Protein AF-A0A661J9N9-F1 (afdb_monomer)

Sequence (224 aa):
MPEEIVVDPKSEDLLNFLRSLPLLKSLNQEEISLFITALRRYRYKAGEVVFKEGEIGESAYIVEQGSLSLDRMGRRIKIFSRGNVFGEIVLFDKQSRTGTVKAINDSTLLQLNRSDLDDETTIPLKTALKIYKELGRQVTSYFREEEELYREMDVLLVQDGGCAPGYNTVTAFITQFLEQAGRRIFIAAEGFKSLVSGQTEDFYCLINDQHIYKSLEHIPGVFF

Radius of gyration: 22.7 Å; Cα contacts (8 Å, |Δi|>4): 396; chains: 1; bounding box: 58×38×56 Å

Foldseek 3Di:
DWDWDDQDLPPPVVLVLQCVAPLCVVPDSVLSSLVSQQKIKTKDAAFDWPDAFQAFDFKKKAWQAAKKFWAAPNHTDDMDGHNDIDPCVCLPPRGTDHTIITTNHITMMIMGGSVLLVDCVSHNVVSSVSSVVSSVVVVVVVVVQLVCCVVQAPEEDADPDDDDQWADQVSQVVQVVVVVVVGWYKYAPDHPVPPPDSHPVRMDTKDFDPVVVVVPPDHGTIDD

Secondary structure (DSSP, 8-state):
-PEEE---TT-HHHHHHHHHSGGGTT--HHHHHHHHHHEEEEEE-TT-EEE-TT-B--EEEEEEES-EEEEETTEEEEEE-TT-EES-THHHH-PBPSSEEEESSSEEEEEEEHHHHH-TTTS-HHHHHHHHHHHHHHHHHHHHHHHHHHHH-SEEE--SS---TTSSHHHHHHHHHHHHTT--EEEESS-GGG--S--GGGEEEEEE-HHHHHTSSSS--EE-

Structure (mmCIF, N/CA/C/O backbone):
data_AF-A0A661J9N9-F1
#
_entry.id   AF-A0A661J9N9-F1
#
loop_
_atom_site.group_PDB
_atom_site.id
_atom_site.type_symbol
_atom_site.label_atom_id
_atom_site.label_alt_id
_atom_site.label_comp_id
_atom_site.label_asym_id
_atom_site.label_entity_id
_atom_site.label_seq_id
_atom_site.pdbx_PDB_ins_code
_atom_site.Cartn_x
_atom_site.Cartn_y
_atom_site.Cartn_z
_atom_site.occupancy
_atom_site.B_iso_or_equiv
_atom_site.auth_seq_id
_atom_site.auth_comp_id
_atom_site.auth_asym_id
_atom_site.auth_atom_id
_atom_site.pdbx_PDB_model_num
ATOM 1 N N . MET A 1 1 ? -20.346 -3.720 -8.371 1.00 66.56 1 MET A N 1
ATOM 2 C CA . MET A 1 1 ? -20.206 -3.115 -7.028 1.00 66.56 1 MET A CA 1
ATOM 3 C C . MET A 1 1 ? -19.656 -4.217 -6.152 1.00 66.56 1 MET A C 1
ATOM 5 O O . MET A 1 1 ? -20.205 -5.313 -6.243 1.00 66.56 1 MET A O 1
ATOM 9 N N . PRO A 1 2 ? -18.576 -3.962 -5.403 1.00 86.38 2 PRO A N 1
ATOM 10 C CA . PRO A 1 2 ? -17.928 -4.994 -4.606 1.00 86.38 2 PRO A CA 1
ATOM 11 C C . PRO A 1 2 ? -18.865 -5.511 -3.512 1.00 86.38 2 PRO A C 1
ATOM 13 O O . PRO A 1 2 ? -19.742 -4.790 -3.037 1.00 86.38 2 PRO A O 1
ATOM 16 N N . GLU A 1 3 ? -18.674 -6.765 -3.121 1.00 91.56 3 GLU A N 1
ATOM 17 C CA . GLU A 1 3 ? -19.422 -7.399 -2.034 1.00 91.56 3 GLU A CA 1
ATOM 18 C C . GLU A 1 3 ? -18.764 -7.029 -0.699 1.00 91.56 3 GLU A C 1
ATOM 20 O O . GLU A 1 3 ? -17.593 -7.345 -0.486 1.00 91.56 3 GLU A O 1
ATOM 25 N N . GLU A 1 4 ? -19.488 -6.353 0.196 1.00 93.38 4 GLU A N 1
ATOM 26 C CA . GLU A 1 4 ? -19.006 -6.092 1.556 1.00 93.38 4 GLU A CA 1
ATOM 27 C C . GLU A 1 4 ? -19.105 -7.364 2.409 1.00 93.38 4 GLU A C 1
ATOM 29 O O . GLU A 1 4 ? -20.138 -8.034 2.453 1.00 93.38 4 GLU A O 1
ATOM 34 N N . ILE A 1 5 ? -18.014 -7.694 3.093 1.00 92.00 5 ILE A N 1
ATOM 35 C CA . ILE A 1 5 ? -17.886 -8.833 3.994 1.00 92.00 5 ILE A CA 1
ATOM 36 C C . ILE A 1 5 ? -17.828 -8.293 5.418 1.00 92.00 5 ILE A C 1
ATOM 38 O O . ILE A 1 5 ? -17.009 -7.430 5.738 1.00 92.00 5 ILE A O 1
ATOM 42 N N . VAL A 1 6 ? -18.651 -8.855 6.301 1.00 88.38 6 VAL A N 1
ATOM 43 C CA . VAL A 1 6 ? -18.594 -8.537 7.730 1.00 88.38 6 VAL A CA 1
ATOM 44 C C . VAL A 1 6 ? -17.219 -8.920 8.278 1.00 88.38 6 VAL A C 1
ATOM 46 O O . VAL A 1 6 ? -16.787 -10.071 8.186 1.00 88.38 6 VAL A O 1
ATOM 49 N N . VAL A 1 7 ? -16.524 -7.940 8.848 1.00 83.25 7 VAL A N 1
ATOM 50 C CA . VAL A 1 7 ? -15.276 -8.165 9.575 1.00 83.25 7 VAL A CA 1
ATOM 51 C C . VAL A 1 7 ? -15.630 -8.745 10.937 1.00 83.25 7 VAL A C 1
ATOM 53 O O . VAL A 1 7 ? -16.350 -8.107 11.697 1.00 83.25 7 VAL A O 1
ATOM 56 N N . ASP A 1 8 ? -15.121 -9.937 11.253 1.00 83.56 8 ASP A N 1
ATOM 57 C CA . ASP A 1 8 ? -15.119 -10.433 12.628 1.00 83.56 8 ASP A CA 1
ATOM 58 C C . ASP A 1 8 ? -13.941 -9.787 13.379 1.00 83.56 8 ASP A C 1
ATOM 60 O O . ASP A 1 8 ? -12.786 -10.125 13.093 1.00 83.56 8 ASP A O 1
ATOM 64 N N . PRO A 1 9 ? -14.190 -8.879 14.344 1.00 74.38 9 PRO A N 1
ATOM 65 C CA . PRO A 1 9 ? -13.125 -8.200 15.077 1.00 74.38 9 PRO A CA 1
ATOM 66 C C . PRO A 1 9 ? -12.274 -9.150 15.926 1.00 74.38 9 PRO A C 1
ATOM 68 O O . PRO A 1 9 ? -11.183 -8.783 16.355 1.00 74.38 9 PRO A O 1
ATOM 71 N N . LYS A 1 10 ? -12.774 -10.364 16.190 1.00 80.25 10 LYS A N 1
ATOM 72 C CA . LYS A 1 10 ? -12.087 -11.404 16.961 1.00 80.25 10 LYS A CA 1
ATOM 73 C C . LYS A 1 10 ? -11.397 -12.440 16.073 1.00 80.25 10 LYS A C 1
ATOM 75 O O . LYS A 1 10 ? -10.880 -13.422 16.600 1.00 80.25 10 LYS A O 1
ATOM 80 N N . SER A 1 11 ? -11.365 -12.232 14.755 1.00 87.44 11 SER A N 1
ATOM 81 C CA . SER A 1 11 ? -10.681 -13.131 13.827 1.00 87.44 11 SER A CA 1
ATOM 82 C C . SER A 1 11 ? -9.181 -13.171 14.119 1.00 87.44 11 SER A C 1
ATOM 84 O O . SER A 1 11 ? -8.445 -12.212 13.876 1.00 87.44 11 SER A O 1
ATOM 86 N N . GLU A 1 12 ? -8.724 -14.315 14.623 1.00 88.38 12 GLU A N 1
ATOM 87 C CA . GLU A 1 12 ? -7.319 -14.545 14.958 1.00 88.38 12 GLU A CA 1
ATOM 88 C C . GLU A 1 12 ? -6.436 -14.540 13.699 1.00 88.38 12 GLU A C 1
ATOM 90 O O . GLU A 1 12 ? -5.335 -13.988 13.709 1.00 88.38 12 GLU A O 1
ATOM 95 N N . ASP A 1 13 ? -6.961 -15.042 12.577 1.00 90.75 13 ASP A N 1
ATOM 96 C CA . ASP A 1 13 ? -6.296 -15.009 11.271 1.00 90.75 13 ASP A CA 1
ATOM 97 C C . ASP A 1 13 ? -6.072 -13.579 10.768 1.00 90.75 13 ASP A C 1
ATOM 99 O O . ASP A 1 13 ? -4.968 -13.239 10.332 1.00 90.75 13 ASP A O 1
ATOM 103 N N . LEU A 1 14 ? -7.099 -12.724 10.849 1.00 91.44 14 LEU A N 1
ATOM 104 C CA . LEU A 1 14 ? -6.995 -11.321 10.445 1.00 91.44 14 LEU A CA 1
ATOM 105 C C . LEU A 1 14 ? -6.012 -10.568 11.344 1.00 91.44 14 LEU A C 1
ATOM 107 O O . LEU A 1 14 ? -5.170 -9.815 10.856 1.00 91.44 14 LEU A O 1
ATOM 111 N N . LEU A 1 15 ? -6.080 -10.809 12.652 1.00 91.62 15 LEU A N 1
ATOM 112 C CA . LEU A 1 15 ? -5.183 -10.203 13.627 1.00 91.62 15 LEU A CA 1
ATOM 113 C C . LEU A 1 15 ? -3.722 -10.600 13.369 1.00 91.62 15 LEU A C 1
ATOM 115 O O . LEU A 1 15 ? -2.842 -9.737 13.351 1.00 91.62 15 LEU A O 1
ATOM 119 N N . ASN A 1 16 ? -3.455 -11.881 13.109 1.00 92.69 16 ASN A N 1
ATOM 120 C CA . ASN A 1 16 ? -2.118 -12.372 12.776 1.00 92.69 16 ASN A CA 1
ATOM 121 C C . ASN A 1 16 ? -1.624 -11.828 11.430 1.00 92.69 16 ASN A C 1
ATOM 123 O O . ASN A 1 16 ? -0.463 -11.429 11.314 1.00 92.69 16 ASN A O 1
ATOM 127 N N . PHE A 1 17 ? -2.504 -11.748 10.430 1.00 94.25 17 PHE A N 1
ATOM 128 C CA . PHE A 1 17 ? -2.183 -11.135 9.147 1.00 94.25 17 PHE A CA 1
ATOM 129 C C . PHE A 1 17 ? -1.783 -9.667 9.316 1.00 94.25 17 PHE A C 1
ATOM 131 O O . PHE A 1 17 ? -0.691 -9.290 8.893 1.00 94.25 17 PHE A O 1
ATOM 138 N N . LEU A 1 18 ? -2.604 -8.855 9.983 1.00 94.12 18 LEU A N 1
ATOM 139 C CA . LEU A 1 18 ? -2.330 -7.432 10.184 1.00 94.12 18 LEU A CA 1
ATOM 140 C C . LEU A 1 18 ? -1.051 -7.201 10.995 1.00 94.12 18 LEU A C 1
ATOM 142 O O . LEU A 1 18 ? -0.251 -6.341 10.635 1.00 94.12 18 LEU A O 1
ATOM 146 N N . ARG A 1 19 ? -0.786 -8.023 12.017 1.00 91.88 19 ARG A N 1
ATOM 147 C CA . ARG A 1 19 ? 0.480 -7.997 12.773 1.00 91.88 19 ARG A CA 1
ATOM 148 C C . ARG A 1 19 ? 1.717 -8.230 11.916 1.00 91.88 19 ARG A C 1
ATOM 150 O O . ARG A 1 19 ? 2.781 -7.700 12.225 1.00 91.88 19 ARG A O 1
ATOM 157 N N . SER A 1 20 ? 1.599 -9.042 10.868 1.00 92.50 20 SER A N 1
ATOM 158 C CA . SER A 1 20 ? 2.727 -9.335 9.982 1.00 92.50 20 SER A CA 1
ATOM 159 C C . SER A 1 20 ? 3.100 -8.152 9.080 1.00 92.50 20 SER A C 1
ATOM 161 O O . SER A 1 20 ? 4.223 -8.097 8.572 1.00 92.50 20 SER A O 1
ATOM 163 N N . LEU A 1 21 ? 2.191 -7.185 8.899 1.00 93.81 21 LEU A N 1
ATOM 164 C CA . LEU A 1 21 ? 2.384 -6.079 7.969 1.00 93.81 21 LEU A CA 1
ATOM 165 C C . LEU A 1 21 ? 3.399 -5.066 8.508 1.00 93.81 21 LEU A C 1
ATOM 167 O O . LEU A 1 21 ? 3.230 -4.573 9.625 1.00 93.81 21 LEU A O 1
ATOM 171 N N . PRO A 1 22 ? 4.407 -4.663 7.707 1.00 89.19 22 PRO A N 1
ATOM 172 C CA . PRO A 1 22 ? 5.338 -3.598 8.077 1.00 89.19 22 PRO A CA 1
ATOM 173 C C . PRO A 1 22 ? 4.639 -2.315 8.540 1.00 89.19 22 PRO A C 1
ATOM 175 O O . PRO A 1 22 ?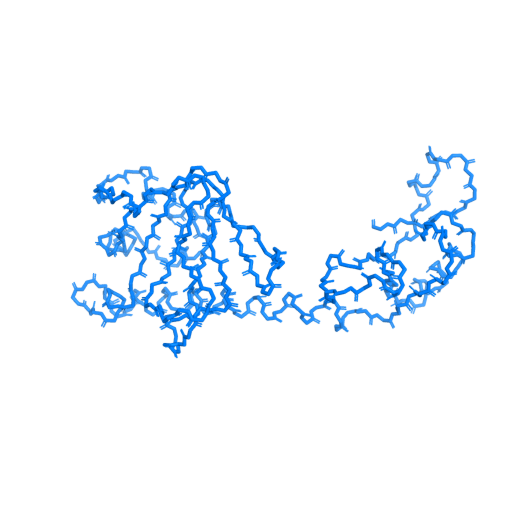 5.082 -1.717 9.517 1.00 89.19 22 PRO A O 1
ATOM 178 N N . LEU A 1 23 ? 3.512 -1.966 7.901 1.00 88.69 23 LEU A N 1
ATOM 179 C CA . LEU A 1 23 ? 2.673 -0.812 8.239 1.00 88.69 23 LEU A CA 1
ATOM 180 C C . LEU A 1 23 ? 2.217 -0.802 9.709 1.00 88.69 23 LEU A C 1
ATOM 182 O O . LEU A 1 23 ? 2.036 0.259 10.290 1.00 88.69 23 LEU A O 1
ATOM 186 N N . LEU A 1 24 ? 2.008 -1.972 10.315 1.00 91.62 24 LEU A N 1
ATOM 187 C CA . LEU A 1 24 ? 1.377 -2.094 11.632 1.00 91.62 24 LEU A CA 1
ATOM 188 C C . LEU A 1 24 ? 2.344 -2.595 12.710 1.00 91.62 24 LEU A C 1
ATOM 190 O O . LEU A 1 24 ? 1.940 -2.784 13.854 1.00 91.62 24 LEU A O 1
ATOM 194 N N . LYS A 1 25 ? 3.639 -2.748 12.394 1.00 88.81 25 LYS A N 1
ATOM 195 C CA . LYS A 1 25 ? 4.661 -3.233 13.343 1.00 88.81 25 LYS A CA 1
ATOM 196 C C . LYS A 1 25 ? 4.824 -2.363 14.590 1.00 88.81 25 LYS A C 1
ATOM 198 O O . LYS A 1 25 ? 5.304 -2.850 15.609 1.00 88.81 25 LYS A O 1
ATOM 203 N N . SER A 1 26 ? 4.479 -1.078 14.512 1.00 90.19 26 SER A N 1
ATOM 204 C CA . SER A 1 26 ? 4.574 -0.137 15.637 1.00 90.19 26 SER A CA 1
ATOM 205 C C . SER A 1 26 ? 3.340 -0.140 16.552 1.00 90.19 26 SER A C 1
ATOM 207 O O . SER A 1 26 ? 3.346 0.527 17.599 1.00 90.19 26 SER A O 1
ATOM 209 N N . LEU A 1 27 ? 2.290 -0.877 16.173 1.00 94.19 27 LEU A N 1
ATOM 210 C CA . LEU A 1 27 ? 1.060 -1.015 16.940 1.00 94.19 27 LEU A CA 1
ATOM 211 C C . LEU A 1 27 ? 1.132 -2.228 17.874 1.00 94.19 27 LEU A C 1
ATOM 213 O O . LEU A 1 27 ? 1.611 -3.300 17.504 1.00 94.19 27 LEU A O 1
ATOM 217 N N . ASN A 1 28 ? 0.638 -2.066 19.098 1.00 93.88 28 ASN A N 1
ATOM 218 C CA . ASN A 1 28 ? 0.452 -3.170 20.034 1.00 93.88 28 ASN A CA 1
ATOM 219 C C . ASN A 1 28 ? -0.847 -3.954 19.726 1.00 93.88 28 ASN A C 1
ATOM 221 O O . ASN A 1 28 ? -1.587 -3.640 18.796 1.00 93.88 28 ASN A O 1
ATOM 225 N N . GLN A 1 29 ? -1.139 -4.999 20.508 1.00 91.19 29 GLN A N 1
ATOM 226 C CA . GLN A 1 29 ? -2.326 -5.836 20.294 1.00 91.19 29 GLN A CA 1
ATOM 227 C C . GLN A 1 29 ? -3.652 -5.073 20.393 1.00 91.19 29 GLN A C 1
ATOM 229 O O . GLN A 1 29 ? -4.547 -5.303 19.581 1.00 91.19 29 GLN A O 1
ATOM 234 N N . GLU A 1 30 ? -3.785 -4.201 21.388 1.00 91.50 30 GLU A N 1
ATOM 235 C CA . GLU A 1 30 ? -4.997 -3.410 21.611 1.00 91.50 30 GLU A CA 1
ATOM 236 C C . GLU A 1 30 ? -5.203 -2.420 20.460 1.00 91.50 30 GLU A C 1
ATOM 238 O O . GLU A 1 30 ? -6.292 -2.333 19.903 1.00 91.50 30 GLU A O 1
ATOM 243 N N . GLU A 1 31 ? -4.128 -1.760 20.027 1.00 94.44 31 GLU A N 1
ATOM 244 C CA . GLU A 1 31 ? -4.121 -0.827 18.899 1.00 94.44 31 GLU A CA 1
ATOM 245 C C . GLU A 1 31 ? -4.500 -1.515 17.580 1.00 94.44 31 GLU A C 1
ATOM 247 O O . GLU A 1 31 ? -5.281 -0.964 16.809 1.00 94.44 31 GLU A O 1
ATOM 252 N N . ILE A 1 32 ? -4.006 -2.733 17.326 1.00 93.75 32 ILE A N 1
ATOM 253 C CA . ILE A 1 32 ? -4.402 -3.524 16.147 1.00 93.75 32 ILE A CA 1
ATOM 254 C C . ILE A 1 32 ? -5.867 -3.952 16.241 1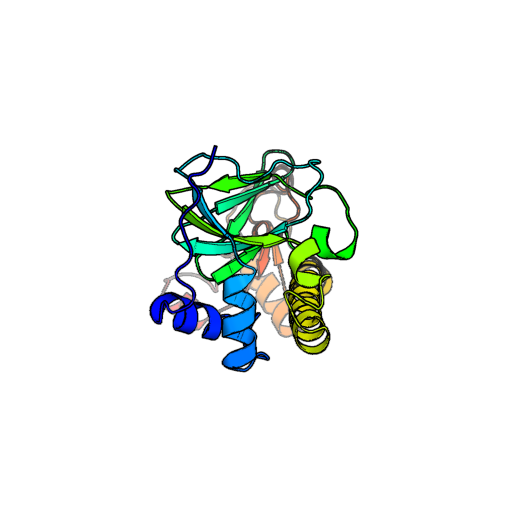.00 93.75 32 ILE A C 1
ATOM 256 O O . ILE A 1 32 ? -6.575 -3.924 15.240 1.00 93.75 32 ILE A O 1
ATOM 260 N N . SER A 1 33 ? -6.336 -4.324 17.432 1.00 91.25 33 SER A N 1
ATOM 261 C CA . SER A 1 33 ? -7.735 -4.715 17.632 1.00 91.25 33 SER A CA 1
ATOM 262 C C . SER A 1 33 ? -8.678 -3.543 17.353 1.00 91.25 33 SER A C 1
ATOM 264 O O . SER A 1 33 ? -9.669 -3.718 16.653 1.00 91.25 33 SER A O 1
ATOM 266 N N . LEU A 1 34 ? -8.334 -2.336 17.818 1.00 91.19 34 LEU A N 1
ATOM 267 C CA . LEU A 1 34 ? -9.050 -1.101 17.480 1.00 91.19 34 LEU A CA 1
ATOM 268 C C . LEU A 1 34 ? -8.991 -0.816 15.977 1.00 91.19 34 LEU A C 1
ATOM 270 O O . LEU A 1 34 ? -10.022 -0.566 15.358 1.00 91.19 34 LEU A O 1
ATOM 274 N N . PHE A 1 35 ? -7.812 -0.944 15.367 1.00 93.19 35 PHE A N 1
ATOM 275 C CA . PHE A 1 35 ? -7.648 -0.761 13.928 1.00 93.19 35 PHE A CA 1
ATOM 276 C C . PHE A 1 35 ? -8.559 -1.692 13.115 1.00 93.19 35 PHE A C 1
ATOM 278 O O . PHE A 1 35 ? -9.189 -1.236 12.169 1.00 93.19 35 PHE A O 1
ATOM 285 N N . ILE A 1 36 ? -8.716 -2.960 13.515 1.00 93.31 36 ILE A N 1
ATOM 286 C CA . ILE A 1 36 ? -9.636 -3.906 12.860 1.00 93.31 36 ILE A CA 1
ATOM 287 C C . ILE A 1 36 ? -11.080 -3.386 12.855 1.00 93.31 36 ILE A C 1
ATOM 289 O O . ILE A 1 36 ? -11.776 -3.559 11.857 1.00 93.31 36 ILE A O 1
ATOM 293 N N . THR A 1 37 ? -11.533 -2.727 13.927 1.00 91.19 37 THR A N 1
ATOM 294 C CA . THR A 1 37 ? -12.910 -2.201 14.007 1.00 91.19 37 THR A CA 1
ATOM 295 C C . THR A 1 37 ? -13.181 -1.048 13.036 1.00 91.19 37 THR A C 1
ATOM 297 O O . THR A 1 37 ? -14.318 -0.875 12.587 1.00 91.19 37 THR A O 1
ATOM 300 N N . ALA A 1 38 ? -12.134 -0.310 12.660 1.00 93.06 38 ALA A N 1
ATOM 301 C CA . ALA A 1 38 ? -12.187 0.764 11.673 1.00 93.06 38 ALA A CA 1
ATOM 302 C C . ALA A 1 38 ? -12.145 0.254 10.222 1.00 93.06 38 ALA A C 1
ATOM 304 O O . ALA A 1 38 ? -12.404 1.013 9.291 1.00 93.06 38 ALA A O 1
ATOM 305 N N . LEU A 1 39 ? -11.816 -1.022 9.998 1.00 94.94 39 LEU A N 1
ATOM 306 C CA . LEU A 1 39 ? -11.720 -1.576 8.653 1.00 94.94 39 LEU A CA 1
ATOM 307 C C . LEU A 1 39 ? -13.088 -2.015 8.123 1.00 94.94 39 LEU A C 1
ATOM 309 O O . LEU A 1 39 ? -13.959 -2.517 8.841 1.00 94.94 39 LEU A O 1
ATOM 313 N N . ARG A 1 40 ? -13.251 -1.879 6.810 1.00 95.56 40 ARG A N 1
ATOM 314 C CA . ARG A 1 40 ? -14.329 -2.499 6.033 1.00 95.56 40 ARG A CA 1
ATOM 315 C C . ARG A 1 40 ? -13.719 -3.493 5.062 1.00 95.56 40 ARG A C 1
ATOM 317 O O . ARG A 1 40 ? -12.688 -3.208 4.463 1.00 95.56 40 ARG A O 1
ATOM 324 N N . ARG A 1 41 ? -14.312 -4.672 4.908 1.00 97.19 41 ARG A N 1
ATOM 325 C CA . ARG A 1 41 ? -13.749 -5.737 4.069 1.00 97.19 41 ARG A CA 1
ATOM 326 C C . ARG A 1 41 ? -14.601 -5.908 2.829 1.00 97.19 41 ARG A C 1
ATOM 328 O O . ARG A 1 41 ? -15.811 -6.035 2.934 1.00 97.19 41 ARG A O 1
ATOM 335 N N . TYR A 1 42 ? -13.973 -5.931 1.663 1.00 97.81 42 TYR A N 1
ATOM 336 C CA . TYR A 1 42 ? -14.671 -6.009 0.385 1.00 97.81 42 TYR A CA 1
ATOM 337 C C . TYR A 1 42 ? -14.061 -7.073 -0.509 1.00 97.81 42 TYR A C 1
ATOM 339 O O . TYR A 1 42 ? -12.837 -7.183 -0.606 1.00 97.81 42 TYR A O 1
ATOM 347 N N . ARG A 1 43 ? -14.915 -7.810 -1.215 1.00 98.06 43 ARG A N 1
ATOM 348 C CA . ARG A 1 43 ? -14.518 -8.720 -2.284 1.00 98.06 43 ARG A CA 1
ATOM 349 C C . ARG A 1 43 ? -14.734 -8.070 -3.642 1.00 98.06 43 ARG A C 1
ATOM 351 O O . ARG A 1 43 ? -15.808 -7.542 -3.929 1.00 98.06 43 ARG A O 1
ATOM 358 N N . TYR A 1 44 ? -13.708 -8.181 -4.470 1.00 98.19 44 TYR A N 1
ATOM 359 C CA . TYR A 1 44 ? -13.683 -7.754 -5.859 1.00 98.19 44 TYR A CA 1
ATOM 360 C C . TYR A 1 44 ? -13.462 -8.975 -6.742 1.00 98.19 44 TYR A C 1
ATOM 362 O O . TYR A 1 44 ? -12.570 -9.782 -6.476 1.00 98.19 44 TYR A O 1
ATOM 370 N N . LYS A 1 45 ? -14.253 -9.110 -7.800 1.00 98.12 45 LYS A N 1
ATOM 371 C CA . LYS A 1 45 ? -14.020 -10.118 -8.837 1.00 98.12 45 LYS A CA 1
ATOM 372 C C . LYS A 1 45 ? -12.899 -9.681 -9.767 1.00 98.12 45 LYS A C 1
ATOM 374 O O . LYS A 1 45 ? -12.653 -8.485 -9.943 1.00 98.12 45 LYS A O 1
ATOM 379 N N . ALA A 1 46 ? -12.264 -10.650 -10.421 1.00 97.75 46 ALA A N 1
ATOM 380 C CA . ALA A 1 46 ? -11.318 -10.386 -11.496 1.00 97.75 46 ALA A CA 1
ATOM 381 C C . ALA A 1 46 ? -11.901 -9.377 -12.502 1.00 97.75 46 ALA A C 1
ATOM 383 O O . ALA A 1 46 ? -12.991 -9.552 -13.048 1.00 97.75 46 ALA A O 1
ATOM 384 N N . GLY A 1 47 ? -11.161 -8.301 -12.742 1.00 96.69 47 GLY A N 1
ATOM 385 C CA . GLY A 1 47 ? -11.547 -7.239 -13.652 1.00 96.69 47 GLY A CA 1
ATOM 386 C C . GLY A 1 47 ? -12.382 -6.103 -13.047 1.00 96.69 47 GLY A C 1
ATOM 387 O O . GLY A 1 47 ? -12.618 -5.114 -13.745 1.00 96.69 47 GLY A O 1
ATOM 388 N N . GLU A 1 48 ? -12.806 -6.179 -11.786 1.00 97.94 48 GLU A N 1
ATOM 389 C CA . GLU A 1 48 ? -13.490 -5.056 -11.141 1.00 97.94 48 GLU A CA 1
ATOM 390 C C . GLU A 1 48 ? -12.519 -3.917 -10.809 1.00 97.94 48 GLU A C 1
ATOM 392 O O . GLU A 1 48 ? -11.385 -4.127 -10.374 1.00 97.94 48 GLU A O 1
ATOM 397 N N . VAL A 1 49 ? -12.980 -2.688 -11.040 1.00 97.62 49 VAL A N 1
ATOM 398 C CA . VAL A 1 49 ? -12.233 -1.462 -10.742 1.00 97.62 49 VAL A CA 1
ATOM 399 C C . VAL A 1 49 ? -12.501 -1.065 -9.294 1.00 97.62 49 VAL A C 1
ATOM 401 O O . VAL A 1 49 ? -13.659 -0.965 -8.892 1.00 97.62 49 VAL A O 1
ATOM 404 N N . VAL A 1 50 ? -11.434 -0.825 -8.533 1.00 97.81 50 VAL A N 1
ATOM 405 C CA . VAL A 1 50 ? -11.503 -0.338 -7.146 1.00 97.81 50 VAL A CA 1
ATOM 406 C C . VAL A 1 50 ? -11.714 1.174 -7.134 1.00 97.81 50 VAL A C 1
ATOM 408 O O . VAL A 1 50 ? -12.589 1.674 -6.437 1.00 97.81 50 VAL A O 1
ATOM 411 N N . PHE A 1 51 ? -10.925 1.897 -7.929 1.00 97.00 51 PHE A N 1
ATOM 412 C CA . PHE A 1 51 ? -11.084 3.326 -8.198 1.00 97.00 51 PHE A CA 1
ATOM 413 C C . PHE A 1 51 ? -10.396 3.688 -9.517 1.00 97.00 51 PHE A C 1
ATOM 415 O O . PHE A 1 51 ? -9.503 2.965 -9.975 1.00 97.00 51 PHE A O 1
ATOM 422 N N . LYS A 1 52 ? -10.787 4.811 -10.118 1.00 95.94 52 LYS A N 1
ATOM 423 C CA . LYS A 1 52 ? -10.188 5.331 -11.355 1.00 95.94 52 LYS A CA 1
ATOM 424 C C . LYS A 1 52 ? -9.279 6.522 -11.099 1.00 95.94 52 LYS A C 1
ATOM 426 O O . LYS A 1 52 ? -9.456 7.268 -10.141 1.00 95.94 52 LYS A O 1
ATOM 431 N N . GLU A 1 53 ? -8.333 6.711 -12.011 1.00 92.56 53 GLU A N 1
ATOM 432 C CA . GLU A 1 53 ? -7.501 7.912 -12.080 1.00 92.56 53 GLU A CA 1
ATOM 433 C C . GLU A 1 53 ? -8.379 9.175 -12.124 1.00 92.56 53 GLU A C 1
ATOM 435 O O . GLU A 1 53 ? -9.387 9.218 -12.832 1.00 92.56 53 GLU A O 1
ATOM 440 N N . GLY A 1 54 ? -8.013 10.194 -11.344 1.00 92.06 54 GLY A N 1
ATOM 441 C CA . GLY A 1 54 ? -8.748 11.456 -11.257 1.00 92.06 54 GLY A CA 1
ATOM 442 C C . GLY A 1 54 ? -9.926 11.461 -10.275 1.00 92.06 54 GLY A C 1
ATOM 443 O O . GLY A 1 54 ? -10.351 12.544 -9.866 1.00 92.06 54 GLY A O 1
ATOM 444 N N . GLU A 1 55 ? -10.429 10.300 -9.839 1.00 93.81 55 GLU A N 1
ATOM 445 C CA . GLU A 1 55 ? -11.518 10.239 -8.853 1.00 93.81 55 GLU A CA 1
ATOM 446 C C . GLU A 1 55 ? -11.071 10.819 -7.508 1.00 93.81 55 GLU A C 1
ATOM 448 O O . GLU A 1 55 ? -9.936 10.630 -7.079 1.00 93.81 55 GLU A O 1
ATOM 453 N N . ILE A 1 56 ? -11.964 11.523 -6.815 1.00 92.00 56 ILE A N 1
ATOM 454 C CA . ILE A 1 56 ? -11.704 11.956 -5.439 1.00 92.00 56 ILE A CA 1
ATOM 455 C C . ILE A 1 56 ? -11.855 10.735 -4.531 1.00 92.00 56 ILE A C 1
ATOM 457 O O . ILE A 1 56 ? -12.808 9.967 -4.662 1.00 92.00 56 ILE A O 1
ATOM 461 N N . GLY A 1 57 ? -10.908 10.540 -3.616 1.00 89.44 57 GLY A N 1
ATOM 462 C CA . GLY A 1 57 ? -10.922 9.420 -2.684 1.00 89.44 57 GLY A CA 1
ATOM 463 C C . GLY A 1 57 ? -10.643 9.855 -1.257 1.00 89.44 57 GLY A C 1
ATOM 464 O O . GLY A 1 57 ? -9.940 10.831 -1.023 1.00 89.44 57 GLY A O 1
ATOM 465 N N . GLU A 1 58 ? -11.159 9.090 -0.299 1.00 93.69 58 GLU A N 1
ATOM 466 C CA . GLU A 1 58 ? -10.923 9.328 1.133 1.00 93.69 58 GLU A CA 1
ATOM 467 C C . GLU A 1 58 ? -10.491 8.061 1.875 1.00 93.69 58 GLU A C 1
ATOM 469 O O . GLU A 1 58 ? -10.489 8.028 3.102 1.00 93.69 58 GLU A O 1
ATOM 474 N N . SER A 1 59 ? -10.124 7.015 1.134 1.00 95.31 59 SER A N 1
ATOM 475 C CA . SER A 1 59 ? -9.834 5.698 1.700 1.00 95.31 59 SER A CA 1
ATOM 476 C C . SER A 1 59 ? -8.561 5.104 1.115 1.00 95.31 59 SER A C 1
ATOM 478 O O . SER A 1 59 ? -8.310 5.234 -0.091 1.00 95.31 59 SER A O 1
ATOM 480 N N . ALA A 1 60 ? -7.814 4.403 1.960 1.00 96.06 60 ALA A N 1
ATOM 481 C CA . ALA A 1 60 ? -6.725 3.515 1.576 1.00 96.06 60 ALA A CA 1
ATOM 482 C C . ALA A 1 60 ? -7.178 2.054 1.644 1.00 96.06 60 ALA A C 1
ATOM 484 O O . ALA A 1 60 ? -8.207 1.735 2.246 1.00 96.06 60 ALA A O 1
ATOM 485 N N . TYR A 1 61 ? -6.394 1.169 1.036 1.00 97.56 61 TYR A N 1
ATOM 486 C CA . TYR A 1 61 ? -6.705 -0.251 0.951 1.00 97.56 61 TYR A CA 1
ATOM 487 C C . TYR A 1 61 ? -5.491 -1.104 1.291 1.00 97.56 61 TYR A C 1
ATOM 489 O O . TYR A 1 61 ? -4.372 -0.779 0.903 1.00 97.56 61 TYR A O 1
ATOM 497 N N . ILE A 1 62 ? -5.731 -2.228 1.959 1.00 97.88 62 ILE A N 1
ATOM 498 C CA . ILE A 1 62 ? -4.757 -3.289 2.209 1.00 97.88 62 ILE A CA 1
ATOM 499 C C . ILE A 1 62 ? -5.208 -4.524 1.434 1.00 97.88 62 ILE A C 1
ATOM 501 O O . ILE A 1 62 ? -6.358 -4.954 1.559 1.00 97.88 62 ILE A O 1
ATOM 505 N N . VAL A 1 63 ? -4.309 -5.119 0.654 1.00 97.94 63 VAL A N 1
ATOM 506 C CA . VAL A 1 63 ? -4.589 -6.379 -0.041 1.00 97.94 63 VAL A CA 1
ATOM 507 C C . VAL A 1 63 ? -4.522 -7.518 0.960 1.00 97.94 63 VAL A C 1
ATOM 509 O O . VAL A 1 63 ? -3.446 -7.898 1.417 1.00 97.94 63 VAL A O 1
ATOM 512 N N . GLU A 1 64 ? -5.663 -8.102 1.288 1.00 97.19 64 GLU A N 1
ATOM 513 C CA . GLU A 1 64 ? -5.698 -9.307 2.105 1.00 97.19 64 GLU A CA 1
ATOM 514 C C . GLU A 1 64 ? -5.513 -10.555 1.236 1.00 97.19 64 GLU A C 1
ATOM 516 O O . GLU A 1 64 ? -4.762 -11.462 1.588 1.00 97.19 64 GLU A O 1
ATOM 521 N N . GLN A 1 65 ? -6.149 -10.604 0.069 1.00 97.31 65 GLN A N 1
ATOM 522 C CA . GLN A 1 65 ? -6.043 -11.720 -0.868 1.00 97.31 65 GLN A CA 1
ATOM 523 C C . GLN A 1 65 ? -6.112 -11.218 -2.308 1.00 97.31 65 GLN A C 1
ATOM 525 O O . GLN A 1 65 ? -6.786 -10.227 -2.579 1.00 97.31 65 GLN A O 1
ATOM 530 N N . GLY A 1 66 ? -5.460 -11.945 -3.216 1.00 97.44 66 GLY A N 1
ATOM 531 C CA . GLY A 1 66 ? -5.478 -11.669 -4.649 1.00 97.44 66 GLY A CA 1
ATOM 532 C C . GLY A 1 66 ? -4.372 -10.712 -5.085 1.00 97.44 66 GLY A C 1
ATOM 533 O O . GLY A 1 66 ? -3.374 -10.518 -4.382 1.00 97.44 66 GLY A O 1
ATOM 534 N N . SER A 1 67 ? -4.536 -10.155 -6.279 1.00 97.50 67 SER A N 1
ATOM 535 C CA . SER A 1 67 ? -3.631 -9.171 -6.857 1.00 97.50 67 SER A CA 1
ATOM 536 C C . SER A 1 67 ? -4.364 -8.123 -7.685 1.00 97.50 67 SER A C 1
ATOM 538 O O . SER A 1 67 ? -5.401 -8.383 -8.300 1.00 97.50 67 SER A O 1
ATOM 540 N N . LEU A 1 68 ? -3.802 -6.917 -7.711 1.00 98.50 68 LEU A N 1
ATOM 541 C CA . LEU A 1 68 ? -4.373 -5.753 -8.383 1.00 98.50 68 LEU A CA 1
ATOM 542 C C . LEU A 1 68 ? -3.320 -5.061 -9.237 1.00 98.50 68 LEU A C 1
ATOM 544 O O . LEU A 1 68 ? -2.145 -5.066 -8.881 1.00 98.50 68 LEU A O 1
ATOM 548 N N . SER A 1 69 ? -3.732 -4.448 -10.342 1.00 96.56 69 SER A N 1
ATOM 549 C CA . SER A 1 69 ? -2.877 -3.561 -11.127 1.00 96.56 69 SER A CA 1
ATOM 550 C C . SER A 1 69 ? -3.164 -2.108 -10.788 1.00 96.56 69 SER A C 1
ATOM 552 O O . SER A 1 69 ? -4.322 -1.729 -10.631 1.00 96.56 69 SER A O 1
ATOM 554 N N . LEU A 1 70 ? -2.105 -1.307 -10.699 1.00 94.62 70 LEU A N 1
ATOM 555 C CA . LEU A 1 70 ? -2.157 0.142 -10.825 1.00 94.62 70 LEU A CA 1
ATOM 556 C C . LEU A 1 70 ? -1.827 0.493 -12.270 1.00 94.62 70 LEU A C 1
ATOM 558 O O . LEU A 1 70 ? -0.699 0.272 -12.711 1.00 94.62 70 LEU A O 1
ATOM 562 N N . ASP A 1 71 ? -2.793 1.061 -12.977 1.00 88.38 71 ASP A N 1
ATOM 563 C CA . ASP A 1 71 ? -2.648 1.499 -14.355 1.00 88.38 71 ASP A CA 1
ATOM 564 C C . ASP A 1 71 ? -2.744 3.034 -14.417 1.00 88.38 71 ASP A C 1
ATOM 566 O O . ASP A 1 71 ? -3.661 3.629 -13.850 1.00 88.38 71 ASP A O 1
ATOM 570 N N . ARG A 1 72 ? -1.815 3.692 -15.112 1.00 85.50 72 ARG A N 1
ATOM 571 C CA . ARG A 1 72 ? -1.787 5.149 -15.312 1.00 85.50 72 ARG A CA 1
ATOM 572 C C . ARG A 1 72 ? -1.545 5.442 -16.784 1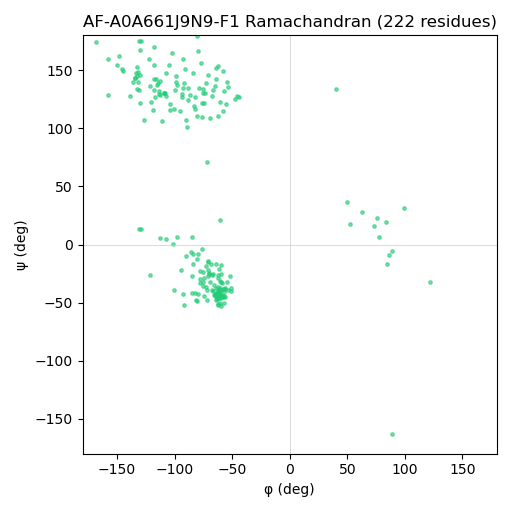.00 85.50 72 ARG A C 1
ATOM 574 O O . ARG A 1 72 ? -0.693 4.807 -17.404 1.00 85.50 72 ARG A O 1
ATOM 581 N N . MET A 1 73 ? -2.319 6.359 -17.366 1.00 83.00 73 MET A N 1
ATOM 582 C CA . MET A 1 73 ? -2.226 6.691 -18.801 1.00 83.00 73 MET A CA 1
ATOM 583 C C . MET A 1 73 ? -2.258 5.453 -19.730 1.00 83.00 73 MET A C 1
ATOM 585 O O . MET A 1 73 ? -1.561 5.389 -20.741 1.00 83.00 73 MET A O 1
ATOM 589 N N . GLY A 1 74 ? -3.054 4.438 -19.374 1.00 76.38 74 GLY A N 1
ATOM 590 C CA . GLY A 1 74 ? -3.210 3.209 -20.163 1.00 76.38 74 GLY A CA 1
ATOM 591 C C . GLY A 1 74 ? -2.066 2.196 -20.041 1.00 76.38 74 GLY A C 1
ATOM 592 O O . GLY A 1 74 ? -2.082 1.192 -20.751 1.00 76.38 74 GLY A O 1
ATOM 593 N N . ARG A 1 75 ? -1.096 2.419 -19.147 1.00 75.88 75 ARG A N 1
ATOM 594 C CA . ARG A 1 75 ? 0.003 1.484 -18.869 1.00 75.88 75 ARG A CA 1
ATOM 595 C C . ARG A 1 75 ? -0.054 0.972 -17.447 1.00 75.88 75 ARG A C 1
ATOM 597 O O . ARG A 1 75 ? -0.351 1.732 -16.531 1.00 75.88 75 ARG A O 1
ATOM 604 N N . ARG A 1 76 ? 0.283 -0.303 -17.266 1.00 83.44 76 ARG A N 1
ATOM 605 C CA . ARG A 1 76 ? 0.454 -0.894 -15.941 1.00 83.44 76 ARG A CA 1
ATOM 606 C C . ARG A 1 76 ? 1.764 -0.411 -15.336 1.00 83.44 76 ARG A C 1
ATOM 608 O O . ARG A 1 76 ? 2.814 -0.645 -15.917 1.00 83.44 76 ARG A O 1
ATOM 615 N N . ILE A 1 77 ? 1.668 0.224 -14.176 1.00 83.62 77 ILE A N 1
ATOM 616 C CA . ILE A 1 77 ? 2.796 0.795 -13.434 1.00 83.62 77 ILE A CA 1
ATOM 617 C C . ILE A 1 77 ? 3.225 -0.132 -12.300 1.00 83.62 77 ILE A C 1
ATOM 619 O O . ILE A 1 77 ? 4.407 -0.282 -12.028 1.00 83.62 77 ILE A O 1
ATOM 623 N N . LYS A 1 78 ? 2.269 -0.769 -11.612 1.00 86.81 78 LYS A N 1
ATOM 6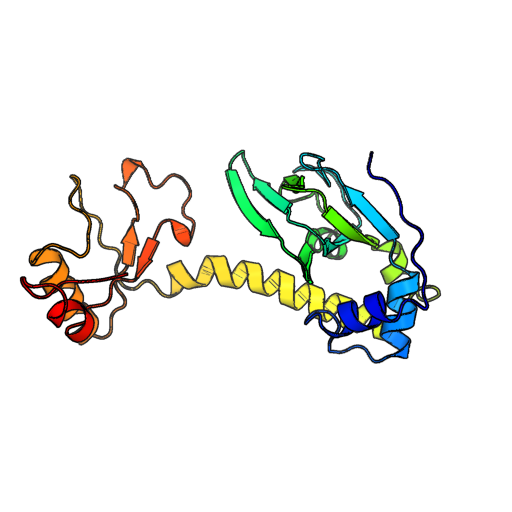24 C CA . LYS A 1 78 ? 2.572 -1.609 -10.444 1.00 86.81 78 LYS A CA 1
ATOM 625 C C . LYS A 1 78 ? 1.571 -2.741 -10.289 1.00 86.81 78 LYS A C 1
ATOM 627 O O . LYS A 1 78 ? 0.420 -2.627 -10.714 1.00 86.81 78 LYS A O 1
ATOM 632 N N . ILE A 1 79 ? 2.005 -3.825 -9.651 1.00 92.81 79 ILE A N 1
ATOM 633 C CA . ILE A 1 79 ? 1.125 -4.894 -9.175 1.00 92.81 79 ILE A CA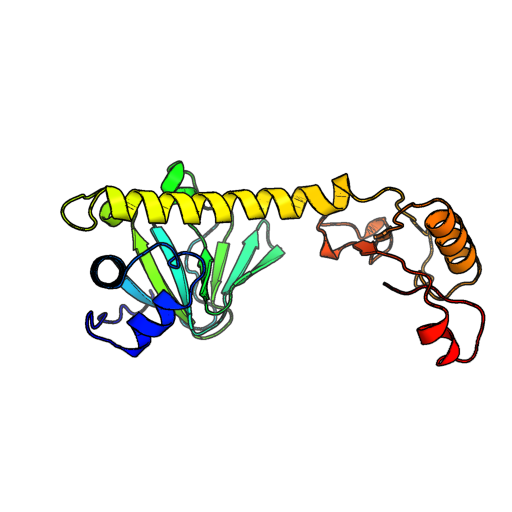 1
ATOM 634 C C . ILE A 1 79 ? 1.148 -4.890 -7.650 1.00 92.81 79 ILE A C 1
ATOM 636 O O . ILE A 1 79 ? 2.212 -4.923 -7.037 1.00 92.81 79 ILE A O 1
ATOM 640 N N . PHE A 1 80 ? -0.034 -4.873 -7.047 1.00 95.69 80 PHE A N 1
ATOM 641 C CA . PHE A 1 80 ? -0.219 -5.067 -5.618 1.00 95.69 80 PHE A CA 1
ATOM 642 C C . PHE A 1 80 ? -0.596 -6.517 -5.341 1.00 95.69 80 PHE A C 1
ATOM 644 O O . PHE A 1 80 ? -1.421 -7.106 -6.038 1.00 95.69 80 PHE A O 1
ATOM 651 N N . SER A 1 81 ? 0.004 -7.079 -4.305 1.00 96.50 81 SER A N 1
ATOM 652 C CA . SER A 1 81 ? -0.193 -8.436 -3.807 1.00 96.50 81 SER A CA 1
ATOM 653 C C . SER A 1 81 ? -0.466 -8.404 -2.303 1.00 96.50 81 SER A C 1
ATOM 655 O O . SER A 1 81 ? -0.422 -7.338 -1.683 1.00 96.50 81 SER A O 1
ATOM 657 N N . ARG A 1 82 ? -0.772 -9.564 -1.709 1.00 96.25 82 ARG A N 1
ATOM 658 C CA . ARG A 1 82 ? -1.097 -9.688 -0.281 1.00 96.25 82 ARG A CA 1
ATOM 659 C C . ARG A 1 82 ? -0.110 -8.918 0.610 1.00 96.25 82 ARG A C 1
ATOM 661 O O . ARG A 1 82 ? 1.097 -9.113 0.543 1.00 96.25 82 ARG A O 1
ATOM 668 N N . GLY A 1 83 ? -0.661 -8.077 1.479 1.00 95.50 83 GLY A N 1
ATOM 669 C CA . GLY A 1 83 ? 0.058 -7.225 2.420 1.00 95.50 83 GLY A CA 1
ATOM 670 C C . GLY A 1 83 ? 0.496 -5.872 1.860 1.00 95.50 83 GLY A C 1
ATOM 671 O O . GLY A 1 83 ? 0.910 -5.015 2.639 1.00 95.50 83 GLY A O 1
ATOM 672 N N . ASN A 1 84 ? 0.377 -5.634 0.550 1.00 94.50 84 ASN A N 1
ATOM 673 C CA . ASN A 1 84 ? 0.571 -4.296 0.006 1.00 94.50 84 ASN A CA 1
ATOM 674 C C . ASN A 1 84 ? -0.581 -3.370 0.401 1.00 94.50 84 ASN A C 1
ATOM 676 O O . ASN A 1 84 ? -1.739 -3.782 0.494 1.00 94.50 84 ASN A O 1
ATOM 680 N N . VAL A 1 85 ? -0.231 -2.105 0.601 1.00 95.31 85 VAL A N 1
ATOM 681 C CA . VAL A 1 85 ? -1.155 -1.013 0.898 1.00 95.31 85 VAL A CA 1
ATOM 682 C C . VAL A 1 85 ? -1.138 -0.073 -0.301 1.00 95.31 85 VAL A C 1
ATOM 684 O O . VAL A 1 85 ? -0.073 0.129 -0.884 1.00 95.31 85 VAL A O 1
ATOM 687 N N . PHE A 1 86 ? -2.289 0.460 -0.692 1.00 94.94 86 PHE A N 1
ATOM 688 C CA . PHE A 1 86 ? -2.389 1.383 -1.818 1.00 94.94 86 PHE A CA 1
ATOM 689 C C . PHE A 1 86 ? -3.515 2.403 -1.634 1.00 94.94 86 PHE A C 1
ATOM 691 O O . PHE A 1 86 ? -4.457 2.207 -0.860 1.00 94.94 86 PHE A O 1
ATOM 698 N N . GLY A 1 87 ? -3.448 3.486 -2.410 1.00 93.44 87 GLY A N 1
ATOM 699 C CA . GLY A 1 87 ? -4.445 4.555 -2.378 1.00 93.44 87 GLY A CA 1
ATOM 700 C C . GLY A 1 87 ? -4.357 5.428 -1.125 1.00 93.44 87 GLY A C 1
ATOM 701 O O . GLY A 1 87 ? -5.294 6.163 -0.839 1.00 93.44 87 GLY A O 1
ATOM 702 N N . GLU A 1 88 ? -3.256 5.362 -0.388 1.00 93.19 88 GLU A N 1
ATOM 703 C CA . GLU A 1 88 ? -3.011 6.069 0.865 1.00 93.19 88 GLU A CA 1
ATOM 704 C C . GLU A 1 88 ? -2.697 7.556 0.701 1.00 93.19 88 GLU A C 1
ATOM 706 O O . GLU A 1 88 ? -2.966 8.328 1.615 1.00 93.19 88 GLU A O 1
ATOM 711 N N . ILE A 1 89 ? -2.204 7.983 -0.468 1.00 90.56 89 ILE A N 1
ATOM 712 C CA . ILE A 1 89 ? -1.859 9.391 -0.743 1.00 90.56 89 ILE A CA 1
ATOM 713 C C . ILE A 1 89 ? -3.042 10.330 -0.450 1.00 90.56 89 ILE A C 1
ATOM 715 O O . ILE A 1 89 ? -2.866 11.401 0.132 1.00 90.56 89 ILE A O 1
ATOM 719 N N . VAL A 1 90 ? -4.269 9.912 -0.781 1.00 91.31 90 VAL A N 1
ATOM 720 C CA . VAL A 1 90 ? -5.475 10.740 -0.590 1.00 91.31 90 VAL A CA 1
ATOM 721 C C . VAL A 1 90 ? -5.839 10.955 0.884 1.00 91.31 90 VAL A C 1
ATOM 723 O O . VAL A 1 90 ? -6.600 11.870 1.202 1.00 91.31 90 VAL A O 1
ATOM 726 N N . LEU A 1 91 ? -5.289 10.140 1.794 1.00 92.19 91 LEU A N 1
ATOM 727 C CA . LEU A 1 91 ? -5.466 10.327 3.233 1.00 92.19 91 LEU A CA 1
ATOM 728 C C . LEU A 1 91 ? -4.723 11.572 3.741 1.00 92.19 91 LEU A C 1
ATOM 730 O O . LEU A 1 91 ? -5.143 12.138 4.743 1.00 92.19 91 LEU A O 1
ATOM 734 N N . PHE A 1 92 ? -3.674 12.028 3.044 1.00 87.94 92 PHE A N 1
ATOM 735 C CA . PHE A 1 92 ? -2.855 13.171 3.464 1.00 87.94 92 PHE A CA 1
ATOM 736 C C . PHE A 1 92 ? -3.317 14.510 2.887 1.00 87.94 92 PHE A C 1
ATOM 738 O O . PHE A 1 92 ? -3.331 15.501 3.608 1.00 87.94 92 PHE A O 1
ATOM 745 N N . ASP A 1 93 ? -3.681 14.553 1.603 1.00 78.31 93 ASP A N 1
ATOM 746 C CA . ASP A 1 93 ? -3.860 15.830 0.888 1.00 78.31 93 ASP A CA 1
ATOM 747 C C . ASP A 1 93 ? -5.203 15.952 0.142 1.00 78.31 93 ASP A C 1
ATOM 749 O O . ASP A 1 93 ? -5.382 16.827 -0.697 1.00 78.31 93 ASP A O 1
ATOM 753 N N . LYS A 1 94 ? -6.185 15.073 0.411 1.00 67.94 94 LYS A N 1
ATOM 754 C CA . LYS A 1 94 ? -7.535 15.121 -0.214 1.00 67.94 94 LYS A CA 1
ATOM 755 C C . LYS A 1 94 ? -7.538 15.191 -1.754 1.00 67.94 94 LYS A C 1
ATOM 757 O O . LYS A 1 94 ? -8.551 15.547 -2.355 1.00 67.94 94 LYS A O 1
ATOM 762 N N . GLN A 1 95 ? -6.424 14.849 -2.395 1.00 76.44 95 GLN A N 1
ATOM 763 C CA . GLN A 1 95 ? -6.269 14.944 -3.839 1.00 76.44 95 GLN A CA 1
ATOM 764 C C . GLN A 1 95 ? -6.927 13.765 -4.566 1.00 76.44 95 GLN A C 1
ATOM 766 O O . GLN A 1 95 ? -7.281 12.742 -3.975 1.00 76.44 95 GLN A O 1
ATOM 771 N N . SER A 1 96 ? -7.077 13.916 -5.880 1.00 88.31 96 SER A N 1
ATOM 772 C CA . SER A 1 96 ? -7.549 12.861 -6.773 1.00 88.31 96 SER A CA 1
ATOM 773 C C . SER A 1 96 ? -6.609 11.648 -6.809 1.00 88.31 96 SER A C 1
ATOM 775 O O . SER A 1 96 ? -5.398 11.761 -6.613 1.00 88.31 96 SER A O 1
ATOM 777 N N . ARG A 1 97 ? -7.158 10.469 -7.121 1.00 92.62 97 ARG A N 1
ATOM 778 C CA . ARG A 1 97 ? -6.397 9.236 -7.363 1.00 92.62 97 ARG A CA 1
ATOM 779 C C . ARG A 1 97 ? -5.384 9.445 -8.493 1.00 92.62 97 ARG A C 1
ATOM 781 O O . ARG A 1 97 ? -5.741 9.907 -9.574 1.00 92.62 97 ARG A O 1
ATOM 788 N N . THR A 1 98 ? -4.142 9.035 -8.259 1.00 87.62 98 THR A N 1
ATOM 789 C CA . THR A 1 98 ? -3.008 9.195 -9.191 1.00 87.62 98 THR A CA 1
ATOM 790 C C . THR A 1 98 ? -2.970 8.158 -10.319 1.00 87.62 98 THR A C 1
ATOM 792 O O . THR A 1 98 ? -2.161 8.275 -11.236 1.00 87.62 98 THR A O 1
ATOM 795 N N . GLY A 1 99 ? -3.834 7.144 -10.256 1.00 91.81 99 GLY A N 1
ATOM 796 C CA . GLY A 1 99 ? -3.970 6.086 -11.251 1.00 91.81 99 GLY A CA 1
ATOM 797 C C . GLY A 1 99 ? -5.240 5.270 -11.014 1.00 91.81 99 GLY A C 1
ATOM 798 O O . GLY A 1 99 ? -5.954 5.471 -10.029 1.00 91.81 99 GLY A O 1
ATOM 799 N N . THR A 1 100 ? -5.529 4.351 -11.927 1.00 95.69 100 THR A N 1
ATOM 800 C CA . THR A 1 100 ? -6.658 3.419 -11.851 1.00 95.69 100 THR A CA 1
ATOM 801 C C . THR A 1 100 ? -6.200 2.117 -11.213 1.00 95.69 100 THR A C 1
ATOM 803 O O . THR A 1 100 ? -5.222 1.532 -11.668 1.00 95.69 100 THR A O 1
ATOM 806 N N . VAL A 1 101 ? -6.912 1.628 -10.196 1.00 97.81 101 VAL A N 1
ATOM 807 C CA . VAL A 1 101 ? -6.633 0.313 -9.602 1.00 97.81 101 VAL A CA 1
ATOM 808 C C . VAL A 1 101 ? -7.727 -0.683 -9.955 1.00 97.81 101 VAL A C 1
ATOM 810 O O . VAL A 1 101 ? -8.916 -0.411 -9.776 1.00 97.81 101 VAL A O 1
ATOM 813 N N . LYS A 1 102 ? -7.322 -1.858 -10.441 1.00 97.81 102 LYS A N 1
ATOM 814 C CA . LYS A 1 102 ? -8.216 -2.922 -10.909 1.00 97.81 102 LYS A CA 1
ATOM 815 C C . LYS A 1 102 ? -7.763 -4.287 -10.399 1.00 97.81 102 LYS A C 1
ATOM 817 O O . LYS A 1 102 ? -6.573 -4.588 -10.397 1.00 97.81 102 LYS A O 1
ATOM 822 N N . ALA A 1 103 ? -8.710 -5.129 -9.999 1.00 98.31 103 ALA A N 1
ATOM 823 C CA . ALA A 1 103 ? -8.436 -6.505 -9.604 1.00 98.31 103 ALA A CA 1
ATOM 824 C C . ALA A 1 103 ? -7.986 -7.341 -10.817 1.00 98.31 103 ALA A C 1
ATOM 826 O O . ALA A 1 103 ? -8.661 -7.368 -11.849 1.00 98.31 103 ALA A O 1
ATOM 827 N N . ILE A 1 104 ? -6.846 -8.027 -10.706 1.00 97.94 104 ILE A N 1
ATOM 828 C CA . ILE A 1 104 ? -6.330 -8.944 -11.739 1.00 97.94 104 ILE A CA 1
ATOM 829 C C . ILE A 1 104 ? -7.014 -10.308 -11.603 1.00 97.94 104 ILE A C 1
ATOM 831 O O . ILE A 1 104 ? -7.409 -10.911 -12.598 1.00 97.94 104 ILE A O 1
ATOM 835 N N . ASN A 1 105 ? -7.181 -10.767 -10.366 1.00 97.75 105 ASN A N 1
ATOM 836 C CA . ASN A 1 105 ? -7.931 -11.958 -9.983 1.00 97.75 105 ASN A CA 1
ATOM 837 C C . ASN A 1 105 ? -8.892 -11.618 -8.834 1.00 97.75 105 ASN A C 1
ATOM 839 O O . ASN A 1 105 ? -8.892 -10.491 -8.330 1.00 97.75 105 ASN A O 1
ATOM 843 N N . ASP A 1 106 ? -9.716 -12.584 -8.433 1.00 98.00 106 ASP A N 1
ATOM 844 C CA . ASP A 1 106 ? -10.609 -12.417 -7.289 1.00 98.00 106 ASP A CA 1
ATOM 845 C C . ASP A 1 106 ? -9.801 -12.024 -6.045 1.00 98.00 106 ASP A C 1
ATOM 847 O O . ASP A 1 106 ? -8.872 -12.720 -5.627 1.00 98.00 106 ASP A O 1
ATOM 851 N N . SER A 1 107 ? -10.143 -10.868 -5.485 1.00 98.31 107 SER A N 1
ATOM 852 C CA . SER A 1 107 ? -9.353 -10.182 -4.471 1.00 98.31 107 SER A CA 1
ATOM 853 C C . SER A 1 107 ? -10.217 -9.794 -3.281 1.00 98.31 107 SER A C 1
ATOM 855 O O . SER A 1 107 ? -11.382 -9.426 -3.433 1.00 98.31 107 SER A O 1
ATOM 857 N N . THR A 1 108 ? -9.625 -9.832 -2.091 1.00 98.12 108 THR A N 1
ATOM 858 C CA . THR A 1 108 ? -10.242 -9.313 -0.867 1.00 98.12 108 THR A CA 1
ATOM 859 C C . THR A 1 108 ? -9.398 -8.160 -0.349 1.00 98.12 108 THR A C 1
ATOM 861 O O . THR A 1 108 ? -8.182 -8.296 -0.184 1.00 98.12 108 THR A O 1
ATOM 864 N N . LEU A 1 109 ? -10.043 -7.021 -0.117 1.00 98.38 109 LEU A N 1
ATOM 865 C CA . LEU A 1 109 ? -9.418 -5.787 0.334 1.00 98.38 109 LEU A CA 1
ATOM 866 C C . LEU A 1 109 ? -9.962 -5.371 1.695 1.00 98.38 109 LEU A C 1
ATOM 868 O O . LEU A 1 109 ? -11.162 -5.476 1.944 1.00 98.38 109 LEU A O 1
ATOM 872 N N . LEU A 1 110 ? -9.086 -4.829 2.533 1.00 97.62 110 LEU A N 1
ATOM 873 C CA . LEU A 1 110 ? -9.460 -4.104 3.743 1.00 97.62 110 LEU A CA 1
ATOM 874 C C . LEU A 1 110 ? -9.365 -2.609 3.441 1.00 97.62 110 LEU A C 1
ATOM 876 O O . LEU A 1 110 ? -8.288 -2.114 3.124 1.00 97.62 110 LEU A O 1
ATOM 880 N N . GLN A 1 111 ? -10.487 -1.909 3.499 1.00 97.31 111 GLN A N 1
ATOM 881 C CA . GLN A 1 111 ? -10.598 -0.471 3.307 1.00 97.31 111 GLN A CA 1
ATOM 882 C C . GLN A 1 111 ? -10.506 0.239 4.659 1.00 97.31 111 GLN A C 1
ATOM 884 O O . GLN A 1 111 ? -11.173 -0.156 5.615 1.00 97.31 111 GLN A O 1
ATOM 889 N N . LEU A 1 112 ? -9.714 1.307 4.700 1.00 96.12 112 LEU A N 1
ATOM 890 C CA . LEU A 1 112 ? -9.589 2.234 5.820 1.00 96.12 112 LEU A CA 1
ATOM 891 C C . LEU A 1 112 ? -9.971 3.632 5.340 1.00 96.12 112 LEU A C 1
ATOM 893 O O . LEU A 1 112 ? -9.342 4.135 4.404 1.00 96.12 112 LEU A O 1
ATOM 897 N N . ASN A 1 113 ? -10.960 4.270 5.965 1.00 95.25 113 ASN A N 1
ATOM 898 C CA . ASN A 1 113 ? -11.329 5.641 5.616 1.00 95.25 113 ASN A CA 1
ATOM 899 C C . ASN A 1 113 ? -10.565 6.651 6.464 1.00 95.25 113 ASN A C 1
ATOM 901 O O . ASN A 1 113 ? -10.251 6.410 7.628 1.00 95.25 113 ASN A O 1
ATOM 905 N N . ARG A 1 114 ? -10.335 7.832 5.893 1.00 94.25 114 ARG A N 1
ATOM 906 C CA . ARG A 1 114 ? -9.761 8.962 6.619 1.00 94.25 114 ARG A CA 1
ATOM 907 C C . ARG A 1 114 ? -10.630 9.361 7.812 1.00 94.25 114 ARG A C 1
ATOM 909 O O . ARG A 1 114 ? -10.091 9.647 8.868 1.00 94.25 114 ARG A O 1
ATOM 916 N N . SER A 1 115 ? -11.957 9.334 7.668 1.00 94.56 115 SER A N 1
ATOM 917 C CA . SER A 1 115 ? -12.875 9.659 8.768 1.00 94.56 115 SER A CA 1
ATOM 918 C C . SER A 1 115 ? -12.651 8.786 10.001 1.00 94.56 115 SER A C 1
ATOM 920 O O . SER A 1 115 ? -12.719 9.299 11.108 1.00 94.56 115 SER A O 1
ATOM 922 N N . ASP A 1 116 ? -12.337 7.502 9.809 1.00 94.38 116 ASP A N 1
ATOM 923 C CA . ASP A 1 116 ? -12.102 6.563 10.910 1.00 94.38 116 ASP A CA 1
ATOM 924 C C . ASP A 1 116 ? -10.736 6.805 11.585 1.00 94.38 116 ASP A C 1
ATOM 926 O O . ASP A 1 116 ? -10.576 6.552 12.776 1.00 94.38 116 ASP A O 1
ATOM 930 N N . LEU A 1 117 ? -9.747 7.314 10.835 1.00 92.81 117 LEU A N 1
ATOM 931 C CA . LEU A 1 117 ? -8.442 7.731 11.369 1.00 92.81 117 LEU A CA 1
ATOM 932 C C . LEU A 1 117 ? -8.486 9.090 12.079 1.00 92.81 117 LEU A C 1
ATOM 934 O O . LEU A 1 117 ? -7.710 9.310 13.009 1.00 92.81 117 LEU A O 1
ATOM 938 N N . ASP A 1 118 ? -9.340 9.999 11.614 1.00 93.56 118 ASP A N 1
ATOM 939 C CA . ASP A 1 118 ? -9.473 11.358 12.147 1.00 93.56 118 ASP A CA 1
ATOM 940 C C . ASP A 1 118 ? -10.411 11.418 13.368 1.00 93.56 118 ASP A C 1
ATOM 942 O O . ASP A 1 118 ? -10.391 12.396 14.118 1.00 93.56 118 ASP A O 1
ATOM 946 N N . ASP A 1 119 ? -11.230 10.386 13.581 1.00 94.62 119 ASP A N 1
ATOM 947 C CA . ASP A 1 119 ? -12.144 10.273 14.713 1.00 94.62 119 ASP A CA 1
ATOM 948 C C . ASP A 1 119 ? -11.481 9.583 15.916 1.00 94.62 119 ASP A C 1
ATOM 950 O O . ASP A 1 119 ? -11.320 8.361 15.954 1.00 94.62 119 ASP A O 1
ATOM 954 N N . GLU A 1 120 ? -11.164 10.370 16.949 1.00 93.56 120 GLU A N 1
ATOM 955 C CA . GLU A 1 120 ? -10.542 9.892 18.192 1.00 93.56 120 GLU A CA 1
ATOM 956 C C . GLU A 1 120 ? -11.405 8.871 18.956 1.00 93.56 120 GLU A C 1
ATOM 958 O O . GLU A 1 120 ? -10.879 8.084 19.749 1.00 93.56 120 GLU A O 1
ATOM 963 N N . THR A 1 121 ? -12.720 8.845 18.710 1.00 92.88 121 THR A N 1
ATOM 964 C CA . THR A 1 121 ? -13.619 7.845 19.303 1.00 92.88 121 THR A CA 1
ATOM 965 C C . THR A 1 121 ? -13.529 6.486 18.610 1.00 92.88 121 THR A C 1
ATOM 967 O O . THR A 1 121 ? -13.819 5.465 19.234 1.00 92.88 121 THR A O 1
ATOM 970 N N . THR A 1 122 ? -13.072 6.471 17.356 1.00 92.06 122 THR A N 1
ATOM 971 C CA . THR A 1 122 ? -12.858 5.262 16.556 1.00 92.06 122 THR A CA 1
ATOM 972 C C . THR A 1 122 ? -11.423 4.755 16.718 1.00 92.06 122 THR A C 1
ATOM 974 O O . THR A 1 122 ? -11.207 3.598 17.086 1.00 92.06 122 THR A O 1
ATOM 977 N N . ILE A 1 123 ? -10.426 5.621 16.513 1.00 94.12 123 ILE A N 1
ATOM 978 C CA . ILE A 1 123 ? -9.006 5.311 16.722 1.00 94.12 123 ILE A CA 1
ATOM 979 C C . ILE A 1 123 ? -8.377 6.412 17.588 1.00 94.12 123 ILE A C 1
ATOM 981 O O . ILE A 1 123 ? -8.327 7.564 17.163 1.00 94.12 123 ILE A O 1
ATOM 985 N N . PRO A 1 124 ? -7.791 6.083 18.757 1.00 95.75 124 PRO A N 1
ATOM 986 C CA . PRO A 1 124 ? -7.102 7.071 19.582 1.00 95.75 124 PRO A CA 1
ATOM 987 C C . PRO A 1 124 ? -6.015 7.819 18.802 1.00 95.75 124 PRO A C 1
ATOM 989 O O . PRO A 1 124 ? -5.229 7.198 18.079 1.00 95.75 124 PRO A O 1
ATOM 992 N N . LEU A 1 125 ? -5.883 9.132 19.023 1.00 94.56 125 LEU A N 1
ATOM 993 C CA . LEU A 1 125 ? -4.965 10.000 18.268 1.00 94.56 125 LEU A CA 1
ATOM 994 C C . LEU A 1 125 ? -3.529 9.455 18.215 1.00 94.56 125 LEU A C 1
ATOM 996 O O . LEU A 1 125 ? -2.867 9.485 17.180 1.00 94.56 125 LEU A O 1
ATOM 1000 N N . LYS A 1 126 ? -3.038 8.898 19.328 1.00 94.81 126 LYS A N 1
ATOM 1001 C CA . LYS A 1 126 ? -1.699 8.295 19.400 1.00 94.81 126 LYS A CA 1
ATOM 1002 C C . LYS A 1 126 ? -1.530 7.127 18.423 1.00 94.81 126 LYS A C 1
ATOM 1004 O O . LYS A 1 126 ? -0.457 6.972 17.842 1.00 94.81 126 LYS A O 1
ATOM 1009 N N . THR A 1 127 ? -2.563 6.310 18.257 1.00 95.12 127 THR A N 1
ATOM 1010 C CA . THR A 1 127 ? -2.585 5.167 17.341 1.00 95.12 127 THR A CA 1
ATOM 1011 C C . THR A 1 127 ? -2.720 5.641 15.897 1.00 95.12 127 THR A C 1
ATOM 1013 O O . THR A 1 127 ? -1.936 5.211 15.051 1.00 95.12 127 THR A O 1
ATOM 1016 N N . ALA A 1 128 ? -3.610 6.602 15.630 1.00 95.19 128 ALA A N 1
ATOM 1017 C CA . ALA A 1 128 ? -3.749 7.227 14.315 1.00 95.19 128 ALA A CA 1
ATOM 1018 C C . ALA A 1 128 ? -2.423 7.846 13.836 1.00 95.19 128 ALA A C 1
ATOM 1020 O O . ALA A 1 128 ? -1.988 7.596 12.715 1.00 95.19 128 ALA A O 1
ATOM 1021 N N . LEU A 1 129 ? -1.703 8.562 14.710 1.00 95.12 129 LEU A N 1
ATOM 1022 C CA . LEU A 1 129 ? -0.392 9.145 14.397 1.00 95.12 129 LEU A CA 1
ATOM 1023 C C . LEU A 1 129 ? 0.661 8.098 14.020 1.00 95.12 129 LEU A C 1
ATOM 1025 O O . LEU A 1 129 ? 1.486 8.349 13.141 1.00 95.12 129 LEU A O 1
ATOM 1029 N N . LYS A 1 130 ? 0.657 6.923 14.662 1.00 95.69 130 LYS A N 1
ATOM 1030 C CA . LYS A 1 130 ? 1.548 5.821 14.269 1.00 95.69 130 LYS A CA 1
ATOM 1031 C C . LYS A 1 130 ? 1.210 5.333 12.862 1.00 95.69 130 LYS A C 1
ATOM 1033 O O . LYS A 1 130 ? 2.121 5.188 12.055 1.00 95.69 130 LYS A O 1
ATOM 1038 N N . ILE A 1 131 ? -0.075 5.148 12.558 1.00 94.75 131 ILE A N 1
ATOM 1039 C CA . ILE A 1 131 ? -0.537 4.706 11.235 1.00 94.75 131 ILE A CA 1
ATOM 1040 C C . ILE A 1 131 ? -0.161 5.738 10.166 1.00 94.75 131 ILE A C 1
ATOM 1042 O O . ILE A 1 131 ? 0.506 5.387 9.195 1.00 94.75 131 ILE A O 1
ATOM 1046 N N . TYR A 1 132 ? -0.485 7.018 10.375 1.00 94.56 132 TYR A N 1
ATOM 1047 C CA . TYR A 1 132 ? -0.103 8.103 9.465 1.00 94.56 132 TYR A CA 1
ATOM 1048 C C . TYR A 1 132 ? 1.410 8.173 9.244 1.00 94.56 132 TYR A C 1
ATOM 1050 O O . TYR A 1 132 ? 1.859 8.399 8.122 1.00 94.56 132 TYR A O 1
ATOM 1058 N N . LYS A 1 133 ? 2.215 7.936 10.284 1.00 94.12 133 LYS A N 1
ATOM 1059 C CA . LYS A 1 133 ? 3.676 7.905 10.165 1.00 94.12 133 LYS A CA 1
ATOM 1060 C C . LYS A 1 133 ? 4.162 6.764 9.271 1.00 94.12 133 LYS A C 1
ATOM 1062 O O . LYS A 1 133 ? 5.061 6.988 8.462 1.00 94.12 133 LYS A O 1
ATOM 1067 N N . GLU A 1 134 ? 3.607 5.561 9.407 1.00 92.75 134 GLU A N 1
ATOM 1068 C CA . GLU A 1 134 ? 4.003 4.419 8.572 1.00 92.75 134 GLU A CA 1
ATOM 1069 C C . GLU A 1 134 ? 3.499 4.563 7.128 1.00 92.75 134 GLU A C 1
ATOM 1071 O O . GLU A 1 134 ? 4.261 4.312 6.194 1.00 92.75 134 GLU A O 1
ATOM 1076 N N . LEU A 1 135 ? 2.279 5.073 6.928 1.00 92.62 135 LEU A N 1
ATOM 1077 C CA . LEU A 1 135 ? 1.777 5.440 5.599 1.00 92.62 135 LEU A CA 1
ATOM 1078 C C . LEU A 1 135 ? 2.662 6.514 4.953 1.00 92.62 135 LEU A C 1
ATOM 1080 O O . LEU A 1 135 ? 3.031 6.393 3.790 1.00 92.62 135 LEU A O 1
ATOM 1084 N N . GLY A 1 136 ? 3.073 7.529 5.716 1.00 90.81 136 GLY A N 1
ATOM 1085 C CA . GLY A 1 136 ? 3.969 8.578 5.235 1.00 90.81 136 GLY A CA 1
ATOM 1086 C C . GLY A 1 136 ? 5.325 8.017 4.811 1.00 90.81 136 GLY A C 1
ATOM 1087 O O . GLY A 1 136 ? 5.832 8.371 3.749 1.00 90.81 136 GLY A O 1
ATOM 1088 N N . ARG A 1 137 ? 5.891 7.075 5.580 1.00 89.12 137 ARG A N 1
ATOM 1089 C CA . ARG A 1 137 ? 7.119 6.367 5.179 1.00 89.12 137 ARG A CA 1
ATOM 1090 C C . ARG A 1 137 ? 6.941 5.617 3.865 1.00 89.12 137 ARG A C 1
ATOM 1092 O O . ARG A 1 137 ? 7.810 5.719 3.003 1.00 89.12 137 ARG A O 1
ATOM 1099 N N . GLN A 1 138 ? 5.825 4.917 3.699 1.00 85.69 138 GLN A N 1
ATOM 1100 C CA . GLN A 1 138 ? 5.522 4.189 2.473 1.00 85.69 138 GLN A CA 1
ATOM 1101 C C . GLN A 1 138 ? 5.384 5.127 1.263 1.00 85.69 138 GLN A C 1
ATOM 1103 O O . GLN A 1 138 ? 6.014 4.896 0.232 1.00 85.69 138 GLN A O 1
ATOM 1108 N N . VAL A 1 139 ? 4.656 6.236 1.405 1.00 86.19 139 VAL A N 1
ATOM 1109 C CA . VAL A 1 139 ? 4.551 7.262 0.355 1.00 86.19 139 VAL A CA 1
ATOM 1110 C C . VAL A 1 139 ? 5.938 7.790 -0.012 1.00 86.19 139 VAL A C 1
ATOM 1112 O O . VAL A 1 139 ? 6.291 7.855 -1.186 1.00 86.19 139 VAL A O 1
ATOM 1115 N N . THR A 1 140 ? 6.776 8.095 0.985 1.00 82.81 140 THR A N 1
ATOM 1116 C CA . THR A 1 140 ? 8.143 8.569 0.721 1.00 82.81 140 THR A CA 1
ATOM 1117 C C . THR A 1 140 ? 9.048 7.518 0.082 1.00 82.81 140 THR A C 1
ATOM 1119 O O . THR A 1 140 ? 9.985 7.903 -0.611 1.00 82.81 140 THR A O 1
ATOM 1122 N N . SER A 1 141 ? 8.795 6.216 0.269 1.00 78.19 141 SER A N 1
ATOM 1123 C CA . SER A 1 141 ? 9.568 5.179 -0.428 1.00 78.19 141 SER A CA 1
ATOM 1124 C C . SER A 1 141 ? 9.285 5.137 -1.926 1.00 78.19 141 SER A C 1
ATOM 1126 O O . SER A 1 141 ? 10.215 4.905 -2.688 1.00 78.19 141 SER A O 1
ATOM 1128 N N . TYR A 1 142 ? 8.064 5.463 -2.366 1.00 73.75 142 TYR A N 1
ATOM 1129 C CA . TYR A 1 142 ? 7.749 5.507 -3.799 1.00 73.75 142 TYR A CA 1
ATOM 1130 C C . TYR A 1 142 ? 8.540 6.587 -4.540 1.00 73.75 142 TYR A C 1
ATOM 1132 O O . TYR A 1 142 ? 9.020 6.349 -5.639 1.00 73.75 142 TYR A O 1
ATOM 1140 N N . PHE A 1 143 ? 8.752 7.745 -3.912 1.00 67.94 143 PHE A N 1
ATOM 1141 C CA . PHE A 1 143 ? 9.581 8.804 -4.495 1.00 67.94 143 PHE A CA 1
ATOM 1142 C C . PHE A 1 143 ? 11.075 8.451 -4.526 1.00 67.94 143 PHE A C 1
ATOM 1144 O O . PHE A 1 143 ? 11.808 8.968 -5.363 1.00 67.94 143 PHE A O 1
ATOM 1151 N N . ARG A 1 144 ? 11.542 7.568 -3.630 1.00 63.94 144 ARG A N 1
ATOM 1152 C CA . ARG A 1 144 ? 12.934 7.090 -3.648 1.00 63.94 144 ARG A CA 1
ATOM 1153 C C . ARG A 1 144 ? 13.174 6.073 -4.763 1.00 63.94 144 ARG A C 1
ATOM 1155 O O . ARG A 1 144 ? 14.231 6.130 -5.376 1.00 63.94 144 ARG A O 1
ATOM 1162 N N . GLU A 1 145 ? 12.186 5.227 -5.062 1.00 55.78 145 GLU A N 1
ATOM 1163 C CA . GLU A 1 145 ? 12.256 4.246 -6.158 1.00 55.78 145 GLU A CA 1
ATOM 1164 C C . GLU A 1 145 ? 12.406 4.922 -7.545 1.00 55.78 145 GLU A C 1
ATOM 1166 O O . GLU A 1 145 ? 13.165 4.421 -8.371 1.00 55.78 145 GLU A O 1
ATOM 1171 N N . GLU A 1 146 ? 11.764 6.076 -7.800 1.00 52.19 146 GLU A N 1
ATOM 1172 C CA . GLU A 1 146 ? 11.919 6.826 -9.072 1.00 52.19 146 GLU A CA 1
ATOM 1173 C C . GLU A 1 146 ? 13.254 7.589 -9.182 1.00 52.19 146 GLU A C 1
ATOM 1175 O O . GLU A 1 146 ? 13.792 7.751 -10.279 1.00 52.19 146 GLU A O 1
ATOM 1180 N N . GLU A 1 147 ? 13.810 8.073 -8.066 1.00 54.12 147 GLU A N 1
ATOM 1181 C CA . GLU A 1 147 ? 15.061 8.841 -8.085 1.00 54.12 147 GLU A CA 1
ATOM 1182 C C . GLU A 1 147 ? 16.314 7.966 -8.063 1.00 54.12 147 GLU A C 1
ATOM 1184 O O . GLU A 1 147 ? 17.352 8.418 -8.543 1.00 54.12 147 GLU A O 1
ATOM 1189 N N . GLU A 1 148 ? 16.264 6.756 -7.499 1.00 55.91 148 GLU A N 1
ATOM 1190 C CA . GLU A 1 148 ? 17.464 5.941 -7.289 1.00 55.91 148 GLU A CA 1
ATOM 1191 C C . GLU A 1 148 ? 18.143 5.579 -8.609 1.00 55.91 148 GLU A C 1
ATOM 1193 O O . GLU A 1 148 ? 19.302 5.940 -8.768 1.00 55.91 148 GLU A O 1
ATOM 1198 N N . LEU A 1 149 ? 17.451 5.020 -9.608 1.00 58.31 149 LEU A N 1
ATOM 1199 C CA . LEU A 1 149 ? 18.107 4.660 -10.874 1.00 58.31 149 LEU A CA 1
ATOM 1200 C C . LEU A 1 149 ? 18.800 5.863 -11.540 1.00 58.31 149 LEU A C 1
ATOM 1202 O O . LEU A 1 149 ? 19.978 5.786 -11.876 1.00 58.31 149 LEU A O 1
ATOM 1206 N N . TYR A 1 150 ? 18.105 6.992 -11.704 1.00 61.84 150 TYR A N 1
ATOM 1207 C CA . TYR A 1 150 ? 18.674 8.175 -12.364 1.00 61.84 150 TYR A CA 1
ATOM 1208 C C . TYR A 1 150 ? 19.742 8.890 -11.525 1.00 61.84 150 TYR A C 1
ATOM 1210 O O . TYR A 1 150 ? 20.627 9.532 -12.089 1.00 61.84 150 TYR A O 1
ATOM 1218 N N . ARG A 1 151 ? 19.681 8.792 -10.192 1.00 61.34 151 ARG A N 1
ATOM 1219 C CA . ARG A 1 151 ? 20.705 9.329 -9.281 1.00 61.34 151 ARG A CA 1
ATOM 1220 C C . ARG A 1 151 ? 21.944 8.434 -9.224 1.00 61.34 151 ARG A C 1
ATOM 1222 O O . ARG A 1 151 ? 23.037 8.929 -8.967 1.00 61.34 151 ARG A O 1
ATOM 1229 N N . GLU A 1 152 ? 21.766 7.134 -9.425 1.00 63.28 152 GLU A N 1
ATOM 1230 C CA . GLU A 1 152 ? 22.794 6.103 -9.309 1.00 63.28 152 GLU A CA 1
ATOM 1231 C C . GLU A 1 152 ? 23.477 5.741 -10.630 1.00 63.28 152 GLU A C 1
ATOM 1233 O O . GLU A 1 152 ? 24.587 5.201 -10.617 1.00 63.28 152 GLU A O 1
ATOM 1238 N N . MET A 1 153 ? 22.820 6.027 -11.753 1.00 72.88 153 MET A N 1
ATOM 1239 C CA . MET A 1 153 ? 23.332 5.792 -13.094 1.00 72.88 153 MET A CA 1
ATOM 1240 C C . MET A 1 153 ? 24.494 6.741 -13.401 1.00 72.88 153 MET A C 1
ATOM 1242 O O . MET A 1 153 ? 24.302 7.933 -13.633 1.00 72.88 153 MET A O 1
ATOM 1246 N N . ASP A 1 154 ? 25.710 6.191 -13.455 1.00 80.25 154 ASP A N 1
ATOM 1247 C CA . ASP A 1 154 ? 26.895 6.938 -13.882 1.00 80.25 154 ASP A CA 1
ATOM 1248 C C . ASP A 1 154 ? 26.983 7.042 -15.411 1.00 80.25 154 ASP A C 1
ATOM 1250 O O . ASP A 1 154 ? 27.350 8.087 -15.951 1.00 80.25 154 ASP A O 1
ATOM 1254 N N . VAL A 1 155 ? 26.697 5.943 -16.120 1.00 82.81 155 VAL A N 1
ATOM 1255 C CA . VAL A 1 155 ? 26.841 5.839 -17.579 1.00 82.81 155 VAL A CA 1
ATOM 1256 C C . VAL A 1 155 ? 25.657 5.082 -18.174 1.00 82.81 155 VAL A C 1
ATOM 1258 O O . VAL A 1 155 ? 25.383 3.956 -17.770 1.00 82.81 155 VAL A O 1
ATOM 1261 N N . LEU A 1 156 ? 25.008 5.670 -19.185 1.00 81.75 156 LEU A N 1
ATOM 1262 C CA . LEU A 1 156 ? 24.007 5.005 -20.022 1.00 81.75 156 LEU A CA 1
ATOM 1263 C C . LEU A 1 156 ? 24.619 4.656 -21.383 1.00 81.75 156 LEU A C 1
ATOM 1265 O O . LEU A 1 156 ? 24.980 5.548 -22.154 1.00 81.75 156 LEU A O 1
ATOM 1269 N N . LEU A 1 157 ? 24.718 3.365 -21.695 1.00 77.88 157 LEU A N 1
ATOM 1270 C CA . LEU A 1 157 ? 25.108 2.892 -23.020 1.00 77.88 157 LEU A CA 1
ATOM 1271 C C . LEU A 1 157 ? 23.866 2.752 -23.903 1.00 77.88 157 LEU A C 1
ATOM 1273 O O . LEU A 1 157 ? 22.919 2.046 -23.566 1.00 77.88 157 LEU A O 1
ATOM 1277 N N . VAL A 1 158 ? 23.883 3.416 -25.059 1.00 71.12 158 VAL A N 1
ATOM 1278 C CA . VAL A 1 158 ? 22.810 3.350 -26.058 1.00 71.12 158 VAL A CA 1
ATOM 1279 C C . VAL A 1 158 ? 23.394 2.794 -27.348 1.00 71.12 158 VAL A C 1
ATOM 1281 O O . VAL A 1 158 ? 24.265 3.416 -27.955 1.00 71.12 158 VAL A O 1
ATOM 1284 N N . GLN A 1 159 ? 22.928 1.618 -27.766 1.00 65.00 159 GLN A N 1
ATOM 1285 C CA . GLN A 1 159 ? 23.354 0.999 -29.017 1.00 65.00 159 GLN A CA 1
ATOM 1286 C C . GLN A 1 159 ? 22.262 1.166 -30.076 1.00 65.00 159 GLN A C 1
ATOM 1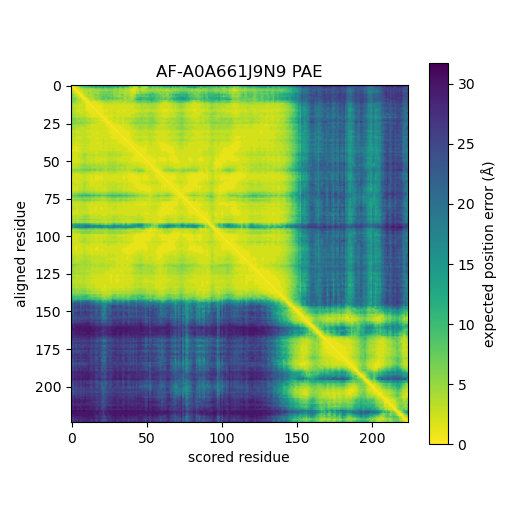288 O O . GLN A 1 159 ? 21.130 0.718 -29.897 1.00 65.00 159 GLN A O 1
ATOM 1293 N N . ASP A 1 160 ? 22.602 1.811 -31.189 1.00 61.75 160 ASP A N 1
ATOM 1294 C CA . ASP A 1 160 ? 21.730 1.881 -32.361 1.00 61.75 160 ASP A CA 1
ATOM 1295 C C . ASP A 1 160 ? 21.909 0.585 -33.180 1.00 61.75 160 ASP A C 1
ATOM 1297 O O . ASP A 1 160 ? 23.039 0.209 -33.497 1.00 61.75 160 ASP A O 1
ATOM 1301 N N . GLY A 1 161 ? 20.823 -0.132 -33.496 1.00 57.62 161 GLY A N 1
ATOM 1302 C CA . GLY A 1 161 ? 20.874 -1.245 -34.462 1.00 57.62 161 GLY A CA 1
ATOM 1303 C C . GLY A 1 161 ? 20.964 -2.701 -33.957 1.00 57.62 161 GLY A C 1
ATOM 1304 O O . GLY A 1 161 ? 21.476 -3.545 -34.684 1.00 57.62 161 GLY A O 1
ATOM 1305 N N . GLY A 1 162 ? 20.395 -3.054 -32.799 1.00 52.75 162 GLY A N 1
ATOM 1306 C CA . GLY A 1 162 ? 19.783 -4.392 -32.631 1.00 52.75 162 GLY A CA 1
ATOM 1307 C C . GLY A 1 162 ? 20.664 -5.594 -32.251 1.00 52.75 162 GLY A C 1
ATOM 1308 O O . GLY A 1 162 ? 20.213 -6.726 -32.411 1.00 52.75 162 GLY A O 1
ATOM 1309 N N . CYS A 1 163 ? 21.864 -5.406 -31.701 1.00 54.53 163 CYS A N 1
ATOM 1310 C CA . CYS A 1 163 ? 22.520 -6.490 -30.955 1.00 54.53 163 CYS A CA 1
ATOM 1311 C C . CYS A 1 163 ? 22.094 -6.440 -29.484 1.00 54.53 163 CYS A C 1
ATOM 1313 O O . CYS A 1 163 ? 22.106 -5.362 -28.897 1.00 54.53 163 CYS A O 1
ATOM 1315 N N . ALA A 1 164 ? 21.758 -7.595 -28.892 1.00 56.19 164 ALA A N 1
ATOM 1316 C CA . ALA A 1 164 ? 21.489 -7.709 -27.459 1.00 56.19 164 ALA A CA 1
ATOM 1317 C C . ALA A 1 164 ? 22.727 -7.236 -26.673 1.00 56.19 164 ALA A C 1
ATOM 1319 O O . ALA A 1 164 ? 23.796 -7.855 -26.784 1.00 56.19 164 ALA A O 1
ATOM 1320 N N . PRO A 1 165 ? 22.629 -6.134 -25.918 1.00 58.59 165 PRO A N 1
ATOM 1321 C CA . PRO A 1 165 ? 23.756 -5.644 -25.152 1.00 58.59 165 PRO A CA 1
ATOM 1322 C C . PRO A 1 165 ? 24.090 -6.640 -24.043 1.00 58.59 165 PRO A C 1
ATOM 1324 O O . PRO A 1 165 ? 23.197 -7.154 -23.380 1.00 58.59 165 PRO A O 1
ATOM 1327 N N . GLY A 1 166 ? 25.374 -6.959 -23.897 1.00 62.03 166 GLY A N 1
ATOM 1328 C CA . GLY A 1 166 ? 25.855 -7.968 -22.947 1.00 62.03 166 GLY A CA 1
ATOM 1329 C C . GLY A 1 166 ? 26.637 -9.108 -23.601 1.00 62.03 166 GLY A C 1
ATOM 1330 O O . GLY A 1 166 ? 27.623 -9.585 -23.055 1.00 62.03 166 GLY A O 1
ATOM 1331 N N . TYR A 1 167 ? 26.300 -9.477 -24.837 1.00 65.12 167 TYR A N 1
ATOM 1332 C CA . TYR A 1 167 ? 26.892 -10.656 -25.491 1.00 65.12 167 TYR A CA 1
ATOM 1333 C C . TYR A 1 167 ? 27.995 -10.344 -26.508 1.00 65.12 167 TYR A C 1
ATOM 1335 O O . TYR A 1 167 ? 28.524 -11.254 -27.142 1.00 65.12 167 TYR A O 1
ATOM 1343 N N . ASN A 1 168 ? 28.334 -9.067 -26.707 1.00 72.88 168 ASN A N 1
ATOM 1344 C CA . ASN A 1 168 ? 29.357 -8.667 -27.671 1.00 72.88 168 ASN A CA 1
ATOM 1345 C C . ASN A 1 168 ? 30.646 -8.194 -26.972 1.00 72.88 168 ASN A C 1
ATOM 1347 O O . ASN A 1 168 ? 30.611 -7.576 -25.906 1.00 72.88 168 ASN A O 1
ATOM 1351 N N . THR A 1 169 ? 31.789 -8.440 -27.618 1.00 74.94 169 THR A N 1
ATOM 1352 C CA . THR A 1 169 ? 33.131 -8.131 -27.095 1.00 74.94 169 THR A CA 1
ATOM 1353 C C . THR A 1 169 ? 33.353 -6.643 -26.821 1.00 74.94 169 THR A C 1
ATOM 1355 O O . THR A 1 169 ? 34.114 -6.284 -25.927 1.00 74.94 169 THR A O 1
ATOM 1358 N N . VAL A 1 170 ? 32.707 -5.763 -27.591 1.00 78.69 170 VAL A N 1
ATOM 1359 C CA . VAL A 1 170 ? 32.857 -4.307 -27.457 1.00 78.69 170 VAL A CA 1
ATOM 1360 C C . VAL A 1 170 ? 32.171 -3.823 -26.180 1.00 78.69 170 VAL A C 1
ATOM 1362 O O . VAL A 1 170 ? 32.784 -3.117 -25.386 1.00 78.69 170 VAL A O 1
ATOM 1365 N N . THR A 1 171 ? 30.933 -4.253 -25.943 1.00 79.69 171 THR A N 1
ATOM 1366 C CA . THR A 1 171 ? 30.177 -3.998 -24.715 1.00 79.69 171 THR A CA 1
ATOM 1367 C C . THR A 1 171 ? 30.905 -4.596 -23.519 1.00 79.69 171 THR A C 1
ATOM 1369 O O . THR A 1 171 ? 31.071 -3.901 -22.526 1.00 79.69 171 THR A O 1
ATOM 1372 N N . ALA A 1 172 ? 31.435 -5.818 -23.633 1.00 78.75 172 ALA A N 1
ATOM 1373 C CA . ALA A 1 172 ? 32.212 -6.434 -22.561 1.00 78.75 172 ALA A CA 1
ATOM 1374 C C . ALA A 1 172 ? 33.462 -5.640 -22.173 1.00 78.75 172 ALA A C 1
ATOM 1376 O O . ALA A 1 172 ? 33.693 -5.385 -20.991 1.00 78.75 172 ALA A O 1
ATOM 1377 N N . PHE A 1 173 ? 34.232 -5.185 -23.163 1.00 83.56 173 PHE A N 1
ATOM 1378 C CA . PHE A 1 173 ? 35.402 -4.344 -22.925 1.00 83.56 173 PHE A CA 1
ATOM 1379 C C . PHE A 1 173 ? 35.032 -3.013 -22.254 1.00 83.56 173 PHE A C 1
ATOM 1381 O O . PHE A 1 173 ? 35.673 -2.616 -21.282 1.00 83.56 173 PHE A O 1
ATOM 1388 N N . ILE A 1 174 ? 33.991 -2.336 -22.750 1.00 84.19 174 ILE A N 1
ATOM 1389 C CA . ILE A 1 174 ? 33.543 -1.045 -22.212 1.00 84.19 174 ILE A CA 1
ATOM 1390 C C . ILE A 1 174 ? 33.040 -1.199 -20.772 1.00 84.19 174 ILE A C 1
ATOM 1392 O O . ILE A 1 174 ? 33.463 -0.430 -19.909 1.00 84.19 174 ILE A O 1
ATOM 1396 N N . THR A 1 175 ? 32.189 -2.193 -20.495 1.00 85.75 175 THR A N 1
ATOM 1397 C CA . THR A 1 175 ? 31.675 -2.458 -19.143 1.00 85.75 175 THR A CA 1
ATOM 1398 C C . THR A 1 175 ? 32.820 -2.771 -18.189 1.00 85.75 175 THR A C 1
ATOM 1400 O O . THR A 1 175 ? 32.952 -2.094 -17.175 1.00 85.75 175 THR A O 1
ATOM 1403 N N . GLN A 1 176 ? 33.725 -3.689 -18.552 1.00 85.69 176 GLN A N 1
ATOM 1404 C CA . GLN A 1 176 ? 34.880 -4.026 -17.716 1.00 85.69 176 GLN A CA 1
ATOM 1405 C C . GLN A 1 176 ? 35.742 -2.798 -17.391 1.00 85.69 176 GLN A C 1
ATOM 1407 O O . GLN A 1 176 ? 36.163 -2.618 -16.248 1.00 85.69 176 GLN A O 1
ATOM 1412 N N . PHE A 1 177 ? 36.035 -1.966 -18.391 1.00 87.62 177 PHE A N 1
ATOM 1413 C CA . PHE A 1 177 ? 36.871 -0.781 -18.213 1.00 87.62 177 PHE A CA 1
ATOM 1414 C C . PHE A 1 177 ? 36.216 0.248 -17.281 1.00 87.62 177 PHE A C 1
ATOM 1416 O O . PHE A 1 177 ? 36.875 0.808 -16.405 1.00 87.62 177 PHE A O 1
ATOM 1423 N N . LEU A 1 178 ? 34.916 0.489 -17.450 1.00 87.62 178 LEU A N 1
ATOM 1424 C CA . LEU A 1 178 ? 34.168 1.451 -16.644 1.00 87.62 178 LEU A CA 1
ATOM 1425 C C . LEU A 1 178 ? 33.921 0.948 -15.212 1.00 87.62 178 LEU A C 1
ATOM 1427 O O . LEU A 1 178 ? 34.048 1.739 -14.277 1.00 87.62 178 LEU A O 1
ATOM 1431 N N . GLU A 1 179 ? 33.672 -0.350 -15.011 1.00 85.50 179 GLU A N 1
ATOM 1432 C CA . GLU A 1 179 ? 33.576 -0.954 -13.672 1.00 85.50 179 GLU A CA 1
ATOM 1433 C C . GLU A 1 179 ? 34.905 -0.851 -12.915 1.00 85.50 179 GLU A C 1
ATOM 1435 O O . GLU A 1 179 ? 34.924 -0.483 -11.741 1.00 85.50 179 GLU A O 1
ATOM 1440 N N . GLN A 1 180 ? 36.040 -1.088 -13.587 1.00 84.81 180 GLN A N 1
ATOM 1441 C CA . GLN A 1 180 ? 37.371 -0.876 -12.997 1.00 84.81 180 GLN A CA 1
ATOM 1442 C C . GLN A 1 180 ? 37.623 0.590 -12.616 1.00 84.81 180 GLN A C 1
ATOM 1444 O O . GLN A 1 180 ? 38.394 0.864 -11.697 1.00 84.81 180 GLN A O 1
ATOM 1449 N N . ALA A 1 181 ? 36.954 1.530 -13.288 1.00 87.12 181 ALA A N 1
ATOM 1450 C CA . ALA A 1 181 ? 36.954 2.949 -12.945 1.00 87.12 181 ALA A CA 1
ATOM 1451 C C . ALA A 1 181 ? 35.908 3.324 -11.870 1.00 87.12 181 ALA A C 1
ATOM 1453 O O . ALA A 1 181 ? 35.726 4.510 -11.588 1.00 87.12 181 ALA A O 1
ATOM 1454 N N . GLY A 1 182 ? 35.224 2.341 -11.273 1.00 84.00 182 GLY A N 1
ATOM 1455 C CA . GLY A 1 182 ? 34.238 2.530 -10.209 1.00 84.00 182 GLY A CA 1
ATOM 1456 C C . GLY A 1 182 ? 32.890 3.072 -10.684 1.00 84.00 182 GLY A C 1
ATOM 1457 O O . GLY A 1 182 ? 32.188 3.698 -9.895 1.00 84.00 182 GLY A O 1
ATOM 1458 N N . ARG A 1 183 ? 32.546 2.894 -11.964 1.00 85.25 183 ARG A N 1
ATOM 1459 C CA . ARG A 1 183 ? 31.281 3.364 -12.547 1.00 85.25 183 ARG A CA 1
ATOM 1460 C C . ARG A 1 183 ? 30.258 2.244 -12.622 1.00 85.25 183 ARG A C 1
ATOM 1462 O O . ARG A 1 183 ? 30.615 1.113 -12.939 1.00 85.25 183 ARG A O 1
ATOM 1469 N N . ARG A 1 184 ? 28.983 2.586 -12.427 1.00 85.06 184 ARG A N 1
ATOM 1470 C CA . ARG A 1 184 ? 27.855 1.707 -12.759 1.00 85.06 184 ARG A CA 1
ATOM 1471 C C . ARG A 1 184 ? 27.336 1.998 -14.158 1.00 85.06 184 ARG A C 1
ATOM 1473 O O . ARG A 1 184 ? 27.031 3.142 -14.501 1.00 85.06 184 ARG A O 1
ATOM 1480 N N . ILE A 1 185 ? 27.250 0.952 -14.968 1.00 86.19 185 ILE A N 1
ATOM 1481 C CA . ILE A 1 185 ? 26.884 1.049 -16.375 1.00 86.19 185 ILE A CA 1
ATOM 1482 C C . ILE A 1 185 ? 25.478 0.504 -16.541 1.00 86.19 185 ILE A C 1
ATOM 1484 O O . ILE A 1 185 ? 25.203 -0.619 -16.140 1.00 86.19 185 ILE A O 1
ATOM 1488 N N . PHE A 1 186 ? 24.604 1.281 -17.164 1.00 85.00 186 PHE A N 1
ATOM 1489 C CA . PHE A 1 186 ? 23.242 0.874 -17.466 1.00 85.00 186 PHE A CA 1
ATOM 1490 C C . PHE A 1 186 ? 23.009 0.856 -18.970 1.00 85.00 186 PHE A C 1
ATOM 1492 O O . PHE A 1 186 ? 23.663 1.574 -19.733 1.00 85.00 186 PHE A O 1
ATOM 1499 N N . ILE A 1 187 ? 22.060 0.037 -19.402 1.00 80.31 187 ILE A N 1
ATOM 1500 C CA . ILE A 1 187 ? 21.609 -0.028 -20.786 1.00 80.31 187 ILE A CA 1
ATOM 1501 C C . ILE A 1 187 ? 20.091 -0.034 -20.855 1.00 80.31 187 ILE A C 1
ATOM 1503 O O . ILE A 1 187 ? 19.433 -0.584 -19.980 1.00 80.31 187 ILE A O 1
ATOM 1507 N N . ALA A 1 188 ? 19.542 0.558 -21.908 1.00 76.81 188 ALA A N 1
ATOM 1508 C CA . ALA A 1 188 ? 18.133 0.424 -22.236 1.00 76.81 188 ALA A CA 1
ATOM 1509 C C . ALA A 1 188 ? 17.787 -1.029 -22.613 1.00 76.81 188 ALA A C 1
ATOM 1511 O O . ALA A 1 188 ? 18.509 -1.664 -23.386 1.00 76.81 188 ALA A O 1
ATOM 1512 N N . ALA A 1 189 ? 16.662 -1.530 -22.102 1.00 68.94 189 ALA A N 1
ATOM 1513 C CA . ALA A 1 189 ? 16.111 -2.848 -22.408 1.00 68.94 189 ALA A CA 1
ATOM 1514 C C . ALA A 1 189 ? 15.733 -2.999 -23.895 1.00 68.94 189 ALA A C 1
ATOM 1516 O O . ALA A 1 189 ? 15.815 -4.091 -24.455 1.00 68.94 189 ALA A O 1
ATOM 1517 N N . GLU A 1 190 ? 15.373 -1.893 -24.553 1.00 65.44 190 GLU A N 1
ATOM 1518 C CA . GLU A 1 190 ? 15.080 -1.821 -25.986 1.00 65.44 190 GLU A CA 1
ATOM 1519 C C . GLU A 1 190 ? 15.840 -0.664 -26.662 1.00 65.44 190 GLU A C 1
ATOM 1521 O O . GLU A 1 190 ? 16.406 0.213 -26.008 1.00 65.44 190 GLU A O 1
ATOM 1526 N N . GLY A 1 191 ? 15.862 -0.638 -28.001 1.00 62.00 191 GLY A N 1
ATOM 1527 C CA . GLY A 1 191 ? 16.459 0.473 -28.751 1.00 62.00 191 GLY A CA 1
ATOM 1528 C C . GLY A 1 191 ? 15.808 1.817 -28.398 1.00 62.00 191 GLY A C 1
ATOM 1529 O O . GLY A 1 191 ? 14.617 1.877 -28.112 1.00 62.00 191 GLY A O 1
ATOM 1530 N N . PHE A 1 192 ? 16.567 2.918 -28.473 1.00 57.19 192 PHE A N 1
ATOM 1531 C CA . PHE A 1 192 ? 16.160 4.247 -27.974 1.00 57.19 192 PHE A CA 1
ATOM 1532 C C . PHE A 1 192 ? 14.788 4.742 -28.483 1.00 57.19 192 PHE A C 1
ATOM 1534 O O . PHE A 1 192 ? 14.103 5.497 -27.801 1.00 57.19 192 PHE A O 1
ATOM 1541 N N . LYS A 1 193 ? 14.351 4.294 -29.670 1.00 52.69 193 LYS A N 1
ATOM 1542 C CA . LYS A 1 193 ? 13.032 4.621 -30.248 1.00 52.69 193 LYS A CA 1
ATOM 1543 C C . LYS A 1 193 ? 11.842 3.953 -29.537 1.00 52.69 193 LYS A C 1
ATOM 1545 O O . LYS A 1 193 ? 10.717 4.400 -29.743 1.00 52.69 193 LYS A O 1
ATOM 1550 N N . SER A 1 194 ? 12.086 2.940 -28.708 1.00 53.00 194 SER A N 1
ATOM 1551 C CA . SER A 1 194 ? 11.086 2.209 -27.921 1.00 53.00 194 SER A CA 1
ATOM 1552 C C . SER A 1 194 ? 11.138 2.514 -26.419 1.00 53.00 194 SER A C 1
ATOM 1554 O O . SER A 1 194 ? 10.370 1.934 -25.657 1.00 53.00 194 SER A O 1
ATOM 1556 N N . LEU A 1 195 ? 11.987 3.447 -25.971 1.00 55.91 195 LEU A N 1
ATOM 1557 C CA . LEU A 1 195 ? 11.998 3.945 -24.588 1.00 55.91 195 LEU A CA 1
ATOM 1558 C C . LEU A 1 195 ? 10.768 4.833 -24.346 1.00 55.91 195 LEU A C 1
ATOM 1560 O O . LEU A 1 195 ? 10.863 6.058 -24.295 1.00 55.91 195 LEU A O 1
ATOM 1564 N N . VAL A 1 196 ? 9.576 4.236 -24.290 1.00 49.62 196 VAL A N 1
ATOM 1565 C CA . VAL A 1 196 ? 8.328 5.009 -24.255 1.00 49.62 196 VAL A CA 1
ATOM 1566 C C . VAL A 1 196 ? 7.887 5.347 -22.826 1.00 49.62 196 VAL A C 1
ATOM 1568 O O . VAL A 1 196 ? 6.966 6.150 -22.685 1.00 49.62 196 VAL A O 1
ATOM 1571 N N . SER A 1 197 ? 8.490 4.790 -21.766 1.00 56.12 197 SER A N 1
ATOM 1572 C CA . SER A 1 197 ? 8.001 4.962 -20.383 1.00 56.12 197 SER A CA 1
ATOM 1573 C C . SER A 1 197 ? 8.967 5.593 -19.377 1.00 56.12 197 SER A C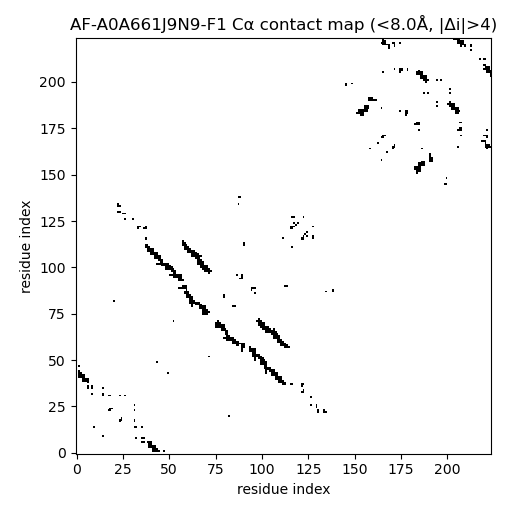 1
ATOM 1575 O O . SER A 1 197 ? 8.471 6.227 -18.445 1.00 56.12 197 SER A O 1
ATOM 1577 N N . GLY A 1 198 ? 10.289 5.489 -19.564 1.00 59.12 198 GLY A N 1
ATOM 1578 C CA . GLY A 1 198 ? 11.274 6.074 -18.639 1.00 59.12 198 GLY A CA 1
ATOM 1579 C C . GLY A 1 198 ? 11.211 5.466 -17.235 1.00 59.12 198 GLY A C 1
ATOM 1580 O O . GLY A 1 198 ? 11.474 6.157 -16.256 1.00 59.12 198 GLY A O 1
ATOM 1581 N N . GLN A 1 199 ? 10.775 4.210 -17.136 1.00 64.94 199 GLN A N 1
ATOM 1582 C CA . GLN A 1 199 ? 10.639 3.480 -15.877 1.00 64.94 199 GLN A CA 1
ATOM 1583 C C . GLN A 1 199 ? 11.916 2.689 -15.593 1.00 64.94 199 GLN A C 1
ATOM 1585 O O . GLN A 1 199 ? 12.688 2.404 -16.506 1.00 64.94 199 GLN A O 1
ATOM 1590 N N . THR A 1 200 ? 12.140 2.309 -14.336 1.00 65.81 200 THR A N 1
ATOM 1591 C CA . THR A 1 200 ? 13.350 1.582 -13.925 1.00 65.81 200 THR A CA 1
ATOM 1592 C C . THR A 1 200 ? 13.503 0.246 -14.655 1.00 65.81 200 THR A C 1
ATOM 1594 O O . THR A 1 200 ? 14.616 -0.154 -14.978 1.00 65.81 200 THR A O 1
ATOM 1597 N N . GLU A 1 201 ? 12.393 -0.411 -14.991 1.00 68.56 201 GLU A N 1
ATOM 1598 C CA . GLU A 1 201 ? 12.360 -1.679 -15.725 1.00 68.56 201 GLU A CA 1
ATOM 1599 C C . GLU A 1 201 ? 12.761 -1.543 -17.203 1.00 68.56 201 GLU A C 1
ATOM 1601 O O . GLU A 1 201 ? 13.058 -2.550 -17.846 1.00 68.56 201 GLU A O 1
ATOM 1606 N N . ASP A 1 202 ? 12.806 -0.315 -17.736 1.00 71.81 202 ASP A N 1
ATOM 1607 C CA . ASP A 1 202 ? 13.303 -0.027 -19.086 1.00 71.81 202 ASP A CA 1
ATOM 1608 C C . ASP A 1 202 ? 14.842 -0.063 -19.149 1.00 71.81 202 ASP A C 1
ATOM 1610 O O . ASP A 1 202 ? 15.412 0.108 -20.231 1.00 71.81 202 ASP A O 1
ATOM 1614 N N . PHE A 1 203 ? 15.528 -0.265 -18.016 1.00 77.88 203 PHE A N 1
ATOM 1615 C CA . PHE A 1 203 ? 16.983 -0.237 -17.920 1.00 77.88 203 PHE A CA 1
ATOM 1616 C C . PHE A 1 203 ? 17.544 -1.431 -17.142 1.00 77.88 203 PHE A C 1
ATOM 1618 O O . PHE A 1 203 ? 16.989 -1.882 -16.145 1.00 77.88 203 PHE A O 1
ATOM 1625 N N . TYR A 1 204 ? 18.710 -1.902 -17.572 1.00 78.75 204 TYR A N 1
ATOM 1626 C CA . TYR A 1 204 ? 19.447 -2.991 -16.940 1.00 78.75 204 TYR A CA 1
ATOM 1627 C C . TYR A 1 204 ? 20.838 -2.528 -16.515 1.00 78.75 204 TYR A C 1
ATOM 1629 O O . TYR A 1 204 ? 21.515 -1.843 -17.285 1.00 78.75 204 TYR A O 1
ATOM 1637 N N . CYS A 1 205 ? 21.272 -2.903 -15.308 1.00 83.94 205 CYS A N 1
ATOM 1638 C CA . CYS A 1 205 ? 22.630 -2.635 -14.835 1.00 83.94 205 CYS A CA 1
ATOM 1639 C C . CYS A 1 205 ? 23.574 -3.693 -15.390 1.00 83.94 205 CYS A C 1
ATOM 1641 O O . CYS A 1 205 ? 23.457 -4.856 -15.045 1.00 83.94 205 CYS A O 1
ATOM 1643 N N . LEU A 1 206 ? 24.537 -3.299 -16.209 1.00 84.00 206 LEU A N 1
ATOM 1644 C CA . LEU A 1 206 ? 25.516 -4.219 -16.758 1.00 84.00 206 LEU A CA 1
ATOM 1645 C C . LEU A 1 206 ? 26.609 -4.556 -15.735 1.00 84.00 206 LEU A C 1
ATOM 1647 O O . LEU A 1 206 ? 27.173 -3.656 -15.116 1.00 84.00 206 LEU A O 1
ATOM 1651 N N . ILE A 1 207 ? 26.93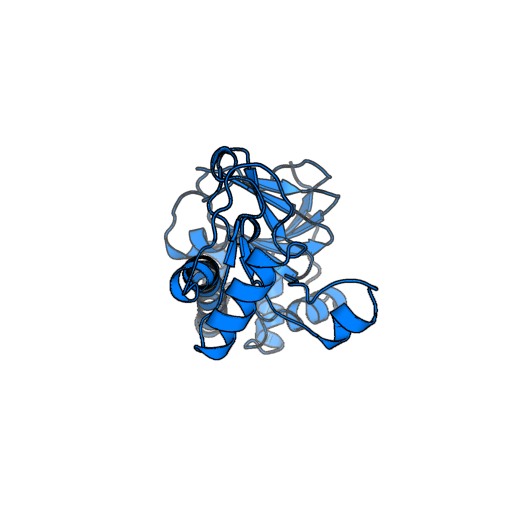9 -5.843 -15.624 1.00 79.69 207 ILE A N 1
ATOM 1652 C CA . ILE A 1 207 ? 27.983 -6.392 -14.750 1.00 79.69 207 ILE A CA 1
ATOM 1653 C C . ILE A 1 207 ? 28.879 -7.331 -15.566 1.00 79.69 207 ILE A C 1
ATOM 1655 O O . ILE A 1 207 ? 28.389 -8.189 -16.309 1.00 79.69 207 ILE A O 1
ATOM 1659 N N . ASN A 1 208 ? 30.201 -7.204 -15.437 1.00 81.81 208 ASN A N 1
ATOM 1660 C CA . ASN A 1 208 ? 31.151 -8.153 -16.022 1.00 81.81 208 ASN A CA 1
ATOM 1661 C C . ASN A 1 208 ? 31.453 -9.308 -15.048 1.00 81.81 208 ASN A C 1
ATOM 1663 O O . ASN A 1 208 ? 32.277 -9.172 -14.141 1.00 81.81 208 ASN A O 1
ATOM 1667 N N . ASP A 1 209 ? 30.837 -10.474 -15.262 1.00 77.25 209 ASP A N 1
ATOM 1668 C CA . ASP A 1 209 ? 31.041 -11.661 -14.420 1.00 77.25 209 ASP A CA 1
ATOM 1669 C C . ASP A 1 209 ? 31.805 -12.774 -15.161 1.00 77.25 209 ASP A C 1
ATOM 1671 O O . ASP A 1 209 ? 31.267 -13.504 -15.998 1.00 77.25 209 ASP A O 1
ATOM 1675 N N . GLN A 1 210 ? 33.082 -12.956 -14.804 1.00 69.69 210 GLN A N 1
ATOM 1676 C CA . GLN A 1 210 ? 33.940 -13.994 -15.390 1.00 69.69 210 GLN A CA 1
ATOM 1677 C C . GLN A 1 210 ? 33.571 -15.429 -14.971 1.00 69.69 210 GLN A C 1
ATOM 1679 O O . GLN A 1 210 ? 33.977 -16.376 -15.649 1.00 69.69 210 GLN A O 1
ATOM 1684 N N . HIS A 1 211 ? 32.869 -15.623 -13.853 1.00 72.44 211 HIS A N 1
ATOM 1685 C CA . HIS A 1 211 ? 32.475 -16.940 -13.349 1.00 72.44 211 HIS A CA 1
ATOM 1686 C C . HIS A 1 211 ? 31.243 -17.473 -14.073 1.00 72.44 211 HIS A C 1
ATOM 1688 O O . HIS A 1 211 ? 31.284 -18.607 -14.554 1.00 72.44 211 HIS A O 1
ATOM 1694 N N . ILE A 1 212 ? 30.196 -16.653 -14.208 1.00 69.94 212 ILE A N 1
ATOM 1695 C CA . ILE A 1 212 ? 29.016 -16.975 -15.024 1.00 69.94 212 ILE A CA 1
ATOM 1696 C C . ILE A 1 212 ? 29.465 -17.218 -1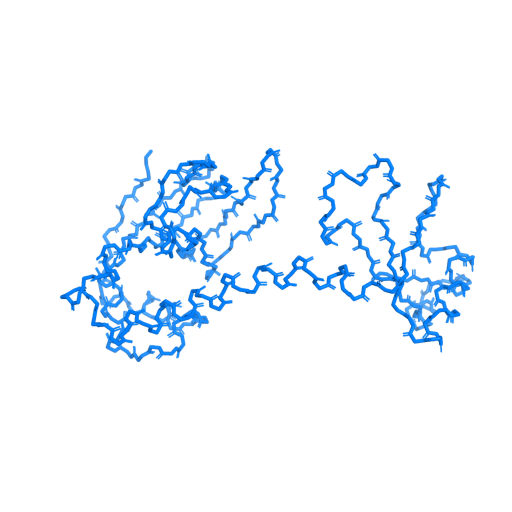6.465 1.00 69.94 212 ILE A C 1
ATOM 1698 O O . ILE A 1 212 ? 29.116 -18.228 -17.076 1.00 69.94 212 ILE A O 1
ATOM 1702 N N . TYR A 1 213 ? 30.344 -16.357 -16.971 1.00 65.00 213 TYR A N 1
ATOM 1703 C CA . TYR A 1 213 ? 30.891 -16.476 -18.310 1.00 65.00 213 TYR A CA 1
ATOM 1704 C C . TYR A 1 213 ? 31.670 -17.787 -18.555 1.00 65.00 213 TYR A C 1
ATOM 1706 O O . TYR A 1 213 ? 31.460 -18.430 -19.573 1.00 65.00 213 TYR A O 1
ATOM 1714 N N . LYS A 1 214 ? 32.512 -18.265 -17.627 1.00 65.62 214 LYS A N 1
ATOM 1715 C CA . LYS A 1 214 ? 33.252 -19.541 -17.800 1.00 65.62 214 LYS A CA 1
ATOM 1716 C C . LYS A 1 214 ? 32.354 -20.769 -17.993 1.00 65.62 214 LYS A C 1
ATOM 1718 O O . LYS A 1 214 ? 32.845 -21.796 -18.454 1.00 65.62 214 LYS A O 1
ATOM 1723 N N . SER A 1 215 ? 31.073 -20.677 -17.637 1.00 70.44 215 SER A N 1
ATOM 1724 C CA . SER A 1 215 ? 30.083 -21.729 -17.886 1.00 70.44 215 SER A CA 1
ATOM 1725 C C . SER A 1 215 ? 29.465 -21.689 -19.297 1.00 70.44 215 SER A C 1
ATOM 1727 O O . SER A 1 215 ? 28.765 -22.624 -19.676 1.00 70.44 215 SER A O 1
ATOM 1729 N N . LEU A 1 216 ? 29.749 -20.640 -20.082 1.00 61.62 216 LEU A N 1
ATOM 1730 C CA . LEU A 1 216 ? 29.207 -20.345 -21.411 1.00 61.62 216 LEU A CA 1
ATOM 1731 C C . LEU A 1 216 ? 30.389 -20.133 -22.391 1.00 61.62 216 LEU A C 1
ATOM 1733 O O . LEU A 1 216 ? 31.104 -19.146 -22.317 1.00 61.62 216 LEU A O 1
ATOM 1737 N N . GLU A 1 217 ? 30.651 -21.074 -23.295 1.00 54.91 217 GLU A N 1
ATOM 1738 C CA . GLU A 1 217 ? 31.954 -21.309 -23.958 1.00 54.91 217 GLU A CA 1
ATOM 1739 C C . GLU A 1 217 ? 32.632 -20.207 -24.846 1.00 54.91 217 GLU A C 1
ATOM 1741 O O . GLU A 1 217 ? 33.502 -20.581 -25.625 1.00 54.91 217 GLU A O 1
ATOM 1746 N N . HIS A 1 218 ? 32.383 -18.882 -24.798 1.00 57.94 218 HIS A N 1
ATOM 1747 C CA . HIS A 1 218 ? 33.039 -17.920 -25.742 1.00 57.94 218 HIS A CA 1
ATOM 1748 C C . HIS A 1 218 ? 33.142 -16.433 -25.328 1.00 57.94 218 HIS A C 1
ATOM 1750 O O . HIS A 1 218 ? 32.103 -15.842 -25.100 1.00 57.94 218 HIS A O 1
ATOM 1756 N N . ILE A 1 219 ? 34.354 -15.827 -25.402 1.00 56.56 219 ILE A N 1
ATOM 1757 C CA . ILE A 1 219 ? 34.784 -14.420 -25.108 1.00 56.56 219 ILE A CA 1
ATOM 1758 C C . ILE A 1 219 ? 34.157 -13.744 -23.849 1.00 56.56 219 ILE A C 1
ATOM 1760 O O . ILE A 1 219 ? 32.947 -13.778 -23.712 1.00 56.56 219 ILE A O 1
ATOM 1764 N N . PRO A 1 220 ? 34.910 -13.054 -22.948 1.00 59.03 220 PRO A N 1
ATOM 1765 C CA . PRO A 1 220 ? 34.324 -12.386 -21.769 1.00 59.03 220 PRO A CA 1
ATOM 1766 C C . PRO A 1 220 ? 33.045 -11.603 -22.104 1.00 59.03 220 PRO A C 1
ATOM 1768 O O . PRO A 1 220 ? 33.042 -10.808 -23.044 1.00 59.03 220 PRO A O 1
ATOM 1771 N N . GLY A 1 221 ? 31.974 -11.889 -21.359 1.00 66.25 221 GLY A N 1
ATOM 1772 C CA . GLY A 1 221 ? 30.619 -11.391 -21.594 1.00 66.25 221 GLY A CA 1
ATOM 1773 C C . GLY A 1 221 ? 30.064 -10.628 -20.393 1.00 66.25 221 GLY A C 1
ATOM 1774 O O . GLY A 1 221 ? 30.541 -10.769 -19.269 1.00 66.25 221 GLY A O 1
ATOM 1775 N N . VAL A 1 222 ? 29.054 -9.808 -20.655 1.00 70.38 222 VAL A N 1
ATOM 1776 C CA . VAL A 1 222 ? 28.400 -8.909 -19.705 1.00 70.38 222 VAL A CA 1
ATOM 1777 C C . VAL A 1 222 ? 26.958 -9.348 -19.480 1.00 70.38 222 VAL A C 1
ATOM 1779 O O . VAL A 1 222 ? 26.250 -9.708 -20.420 1.00 70.38 222 VAL A O 1
ATOM 1782 N N . PHE A 1 223 ? 26.525 -9.282 -18.229 1.00 72.19 223 PHE A N 1
ATOM 1783 C CA . PHE A 1 223 ? 25.190 -9.668 -17.779 1.00 72.19 223 PHE A CA 1
ATOM 1784 C C . PHE A 1 223 ? 24.459 -8.467 -17.191 1.00 72.19 223 PHE A C 1
ATOM 1786 O O . PHE A 1 223 ? 25.070 -7.417 -17.009 1.00 72.19 223 PHE A O 1
ATOM 1793 N N . PHE A 1 224 ? 23.162 -8.627 -16.941 1.00 72.69 224 PHE A N 1
ATOM 1794 C CA . PHE A 1 224 ? 22.318 -7.649 -16.261 1.00 72.69 224 PHE A CA 1
ATOM 1795 C C . PHE A 1 224 ? 21.994 -8.069 -14.824 1.00 72.69 224 PHE A C 1
ATOM 1797 O O . PHE A 1 224 ? 22.091 -9.288 -14.543 1.00 72.69 224 PHE A O 1
#

Nearest PDB structures (foldseek):
  5kbf-assembly2_B  TM=8.874E-01  e=1.483E-11  Plasmodium falciparum 3D7
  5dyk-assembly1_A  TM=8.489E-01  e=1.575E-11  Plasmodium falciparum
  4rz7-assembly1_A  TM=8.316E-01  e=1.726E-10  Plasmodium vivax Sal-1
  4kl1-assembly1_C  TM=7.390E-01  e=4.103E-11  Homo sapiens
  7t4u-assembly2_B  TM=5.936E-01  e=1.100E-11  Homo sapiens

pLDDT: mean 83.93, std 13.53, range [49.62, 98.5]

Mean predicted aligned error: 12.36 Å

Solvent-accessible surface area (backbone atoms only — not comparable to full-atom values): 12494 Å² total; per-residue (Å²): 132,67,49,78,45,88,74,64,73,80,40,63,66,58,52,54,53,50,56,70,27,79,66,38,61,89,50,54,74,68,53,47,45,41,51,50,68,53,42,46,32,35,39,36,52,55,68,40,70,79,48,49,53,64,40,78,46,50,46,27,36,34,29,69,36,45,34,30,37,35,30,43,97,92,38,78,76,45,76,44,39,61,70,38,70,46,60,50,69,24,61,78,69,67,39,50,36,90,34,24,32,31,27,68,34,59,24,34,36,38,36,37,44,40,67,43,48,72,31,57,90,62,27,47,60,75,57,30,52,52,44,53,50,37,53,48,51,54,57,55,47,57,60,47,65,69,44,44,60,73,73,61,54,70,38,79,54,83,67,88,84,85,71,72,86,24,79,40,64,68,55,21,52,52,48,46,55,38,44,74,71,73,43,47,39,30,31,58,72,55,51,80,93,65,67,82,76,87,48,73,86,48,45,38,54,56,43,71,43,71,69,70,33,72,78,47,98,69,75,75,32,27,44,105